Protein AF-0000000079817229 (afdb_homodimer)

Nearest PDB structures (foldseek):
  8wlx-assembly1_B  TM=9.224E-01  e=2.136E-19  Mycolicibacterium smegmatis MC2 155
  5xkr-assembly1_A  TM=9.128E-01  e=6.861E-19  Mycolicibacterium smegmatis MC2 155
  8wlw-assembly2_D  TM=9.293E-01  e=1.525E-18  Mycolicibacterium smegmatis MC2 155
  8wlv-assembly2_D  TM=9.208E-01  e=1.193E-18  Mycolicibacterium smegmatis MC2 155
  5xko-assembly1_A  TM=9.147E-01  e=1.525E-18  Mycolicibacterium smegmatis MC2 155

Structure (mmCIF, N/CA/C/O backbone):
data_AF-0000000079817229-model_v1
#
loop_
_entity.id
_entity.type
_entity.pdbx_description
1 polymer 'tRNA(adenine(34)) deaminase'
#
loop_
_atom_site.group_PDB
_atom_site.id
_atom_site.type_symbol
_atom_site.label_atom_id
_atom_site.label_alt_id
_atom_site.label_comp_id
_atom_site.label_asym_id
_atom_site.label_entity_id
_atom_site.label_seq_id
_atom_site.pdbx_PDB_ins_code
_atom_site.Cartn_x
_atom_site.Cartn_y
_atom_site.Cartn_z
_atom_site.occupancy
_atom_site.B_iso_or_equiv
_atom_site.auth_seq_id
_atom_site.auth_comp_id
_atom_site.auth_asym_id
_atom_site.auth_atom_id
_atom_site.pdbx_PDB_model_num
ATOM 1 N N . MET A 1 1 ? 6.539 19.625 17.625 1 92.94 1 MET A N 1
ATOM 2 C CA . MET A 1 1 ? 6.023 20.25 16.406 1 92.94 1 MET A CA 1
ATOM 3 C C . MET A 1 1 ? 6.121 21.766 16.5 1 92.94 1 MET A C 1
ATOM 5 O O . MET A 1 1 ? 5.84 22.359 17.547 1 92.94 1 MET A O 1
ATOM 9 N N . ASN A 1 2 ? 6.73 22.312 15.484 1 95.75 2 ASN A N 1
ATOM 10 C CA . ASN A 1 2 ? 6.863 23.766 15.461 1 95.75 2 ASN A CA 1
ATOM 11 C C . ASN A 1 2 ? 5.742 24.422 14.648 1 95.75 2 ASN A C 1
ATOM 13 O O . ASN A 1 2 ? 4.828 23.734 14.188 1 95.75 2 ASN A O 1
ATOM 17 N N . GLU A 1 3 ? 5.773 25.688 14.508 1 96.88 3 GLU A N 1
ATOM 18 C CA . GLU A 1 3 ? 4.699 26.422 13.859 1 96.88 3 GLU A CA 1
ATOM 19 C C . GLU A 1 3 ? 4.566 26.031 12.391 1 96.88 3 GLU A C 1
ATOM 21 O O . GLU A 1 3 ? 3.461 25.984 11.852 1 96.88 3 GLU A O 1
ATOM 26 N N . THR A 1 4 ? 5.672 25.812 11.781 1 97.81 4 THR A N 1
ATOM 27 C CA . THR A 1 4 ? 5.664 25.375 10.391 1 97.81 4 THR A CA 1
ATOM 28 C C . THR A 1 4 ? 4.957 24.031 10.258 1 97.81 4 THR A C 1
ATOM 30 O O . THR A 1 4 ? 4.16 23.828 9.336 1 97.81 4 THR A O 1
ATOM 33 N N . ASP A 1 5 ? 5.27 23.062 11.203 1 98.5 5 ASP A N 1
ATOM 34 C CA . ASP A 1 5 ? 4.57 21.781 11.219 1 98.5 5 ASP A CA 1
ATOM 35 C C . ASP A 1 5 ? 3.059 21.984 11.32 1 98.5 5 ASP A C 1
ATOM 37 O O . ASP A 1 5 ? 2.295 21.375 10.562 1 98.5 5 ASP A O 1
ATOM 41 N N . LEU A 1 6 ? 2.678 22.906 12.203 1 98.69 6 LEU A N 1
ATOM 42 C CA . LEU A 1 6 ? 1.257 23.141 12.438 1 98.69 6 LEU A CA 1
ATOM 43 C C . LEU A 1 6 ? 0.579 23.688 11.188 1 98.69 6 LEU A C 1
ATOM 45 O O . LEU A 1 6 ? -0.566 23.344 10.891 1 98.69 6 LEU A O 1
ATOM 49 N N . THR A 1 7 ? 1.234 24.547 10.477 1 98.75 7 THR A N 1
ATOM 50 C CA . THR A 1 7 ? 0.693 25.125 9.25 1 98.75 7 THR A CA 1
ATOM 51 C C . THR A 1 7 ? 0.425 24.031 8.219 1 98.75 7 THR A C 1
ATOM 53 O O . THR A 1 7 ? -0.649 23.984 7.617 1 98.75 7 THR A O 1
ATOM 56 N N . HIS A 1 8 ? 1.412 23.109 8.039 1 98.88 8 HIS A N 1
ATOM 57 C CA . HIS A 1 8 ? 1.244 22.031 7.07 1 98.88 8 HIS A CA 1
ATOM 58 C C . HIS A 1 8 ? 0.163 21.047 7.52 1 98.88 8 HIS A C 1
ATOM 60 O O . HIS A 1 8 ? -0.602 20.547 6.695 1 98.88 8 HIS A O 1
ATOM 66 N N . LEU A 1 9 ? 0.082 20.781 8.836 1 98.94 9 LEU A N 1
ATOM 67 C CA . LEU A 1 9 ? -0.948 19.875 9.352 1 98.94 9 LEU A CA 1
ATOM 68 C C . LEU A 1 9 ? -2.336 20.484 9.148 1 98.94 9 LEU A C 1
ATOM 70 O O . LEU A 1 9 ? -3.285 19.766 8.828 1 98.94 9 LEU A O 1
ATOM 74 N N . ARG A 1 10 ? -2.49 21.797 9.281 1 98.88 10 ARG A N 1
ATOM 75 C CA . ARG A 1 10 ? -3.773 22.438 9.016 1 98.88 10 ARG A CA 1
ATOM 76 C C . ARG A 1 10 ? -4.164 22.297 7.547 1 98.88 10 ARG A C 1
ATOM 78 O O . ARG A 1 10 ? -5.336 22.078 7.23 1 98.88 10 ARG A O 1
ATOM 85 N N . ARG A 1 11 ? -3.182 22.453 6.691 1 98.88 11 ARG A N 1
ATOM 86 C CA . ARG A 1 11 ? -3.443 22.234 5.273 1 98.88 11 ARG A CA 1
ATOM 87 C C . ARG A 1 11 ? -3.951 20.812 5.031 1 98.88 11 ARG A C 1
ATOM 89 O O . ARG A 1 11 ? -4.863 20.609 4.227 1 98.88 11 ARG A O 1
ATOM 96 N N . CYS A 1 12 ? -3.4 19.812 5.742 1 98.94 12 CYS A N 1
ATOM 97 C CA . CYS A 1 12 ? -3.875 18.438 5.633 1 98.94 12 CYS A CA 1
ATOM 98 C C . CYS A 1 12 ? -5.336 18.328 6.051 1 98.94 12 CYS A C 1
ATOM 100 O O . CYS A 1 12 ? -6.117 17.609 5.41 1 98.94 12 CYS A O 1
ATOM 102 N N . ILE A 1 13 ? -5.688 19.016 7.082 1 98.88 13 ILE A N 1
ATOM 103 C CA . ILE A 1 13 ? -7.059 19 7.586 1 98.88 13 ILE A CA 1
ATOM 104 C C . ILE A 1 13 ? -7.996 19.625 6.551 1 98.88 13 ILE A C 1
ATOM 106 O O . ILE A 1 13 ? -9.094 19.109 6.316 1 98.88 13 ILE A O 1
ATOM 110 N N . GLU A 1 14 ? -7.574 20.719 5.914 1 98.88 14 GLU A N 1
ATOM 111 C CA . GLU A 1 14 ? -8.352 21.328 4.84 1 98.88 14 GLU A CA 1
ATOM 112 C C . GLU A 1 14 ? -8.57 20.344 3.689 1 98.88 14 GLU A C 1
ATOM 114 O O . GLU A 1 14 ? -9.664 20.266 3.129 1 98.88 14 GLU A O 1
ATOM 119 N N . LEU A 1 15 ? -7.535 19.625 3.314 1 98.94 15 LEU A N 1
ATOM 120 C CA . LEU A 1 15 ? -7.633 18.625 2.262 1 98.94 15 LEU A CA 1
ATOM 121 C C . LEU A 1 15 ? -8.586 17.5 2.67 1 98.94 15 LEU A C 1
ATOM 123 O O . LEU A 1 15 ? -9.344 17 1.843 1 98.94 15 LEU A O 1
ATOM 127 N N . ALA A 1 16 ? -8.492 17.109 3.918 1 98.75 16 ALA A N 1
ATOM 128 C CA . ALA A 1 16 ? -9.414 16.109 4.441 1 98.75 16 ALA A CA 1
ATOM 129 C C . ALA A 1 16 ? -10.867 16.562 4.312 1 98.75 16 ALA A C 1
ATOM 131 O O . ALA A 1 16 ? -11.734 15.789 3.902 1 98.75 16 ALA A O 1
ATOM 132 N N . ALA A 1 17 ? -11.094 17.812 4.656 1 98.69 17 ALA A N 1
ATOM 133 C CA . ALA A 1 17 ? -12.438 18.375 4.523 1 98.69 17 ALA A CA 1
ATOM 134 C C . ALA A 1 17 ? -12.891 18.375 3.066 1 98.69 17 ALA A C 1
ATOM 136 O O . ALA A 1 17 ? -14.047 18.062 2.775 1 98.69 17 ALA A O 1
ATOM 137 N N . ALA A 1 18 ? -12.016 18.75 2.166 1 98.75 18 ALA A N 1
ATOM 138 C CA . ALA A 1 18 ? -12.328 18.719 0.74 1 98.75 18 ALA A CA 1
ATOM 139 C C . ALA A 1 18 ? -12.68 17.297 0.289 1 98.75 18 ALA A C 1
ATOM 141 O O . ALA A 1 18 ? -13.539 17.125 -0.583 1 98.75 18 ALA A O 1
ATOM 142 N N . ALA A 1 19 ? -11.961 16.281 0.83 1 98.69 19 ALA A N 1
ATOM 143 C CA . ALA A 1 19 ? -12.297 14.883 0.535 1 98.69 19 ALA A CA 1
ATOM 144 C C . ALA A 1 19 ? -13.734 14.57 0.942 1 98.69 19 ALA A C 1
ATOM 146 O O . ALA A 1 19 ? -14.492 13.977 0.167 1 98.69 19 ALA A O 1
ATOM 147 N N . VAL A 1 20 ? -14.109 14.992 2.119 1 98 20 VAL A N 1
ATOM 148 C CA . VAL A 1 20 ? -15.461 14.766 2.627 1 98 20 VAL A CA 1
ATOM 149 C C . VAL A 1 20 ? -16.484 15.445 1.714 1 98 20 VAL A C 1
ATOM 151 O O . VAL A 1 20 ? -17.484 14.844 1.342 1 98 20 VAL A O 1
ATOM 154 N N . ASP A 1 21 ? -16.172 16.641 1.338 1 98 21 ASP A N 1
ATOM 155 C CA . ASP A 1 21 ? -17.062 17.391 0.451 1 98 21 ASP A CA 1
ATOM 156 C C . ASP A 1 21 ? -17.281 16.641 -0.865 1 98 21 ASP A C 1
ATOM 158 O O . ASP A 1 21 ? -18.359 16.719 -1.461 1 98 21 ASP A O 1
ATOM 162 N N . ALA A 1 22 ? -16.312 15.938 -1.303 1 97.94 22 ALA A N 1
ATOM 163 C CA . ALA A 1 22 ? -16.375 15.211 -2.57 1 97.94 22 ALA A CA 1
ATOM 164 C C . ALA A 1 22 ? -17.062 13.859 -2.395 1 97.94 22 ALA A C 1
ATOM 166 O O . ALA A 1 22 ? -17.375 13.18 -3.377 1 97.94 22 ALA A O 1
ATOM 167 N N . GLY A 1 23 ? -17.234 13.414 -1.099 1 97.44 23 GLY A N 1
ATOM 168 C CA . GLY A 1 23 ? -17.891 12.141 -0.839 1 97.44 23 GLY A CA 1
ATOM 169 C C . GLY A 1 23 ? -16.938 11.078 -0.338 1 97.44 23 GLY A C 1
ATOM 170 O O . GLY A 1 23 ? -17.281 9.898 -0.273 1 97.44 23 GLY A O 1
ATOM 171 N N . ASP A 1 24 ? -15.719 11.477 0.036 1 97.31 24 ASP A N 1
ATOM 172 C CA . ASP A 1 24 ? -14.711 10.539 0.528 1 97.31 24 ASP A CA 1
ATOM 173 C C . ASP A 1 24 ? -14.539 10.664 2.041 1 97.31 24 ASP A C 1
ATOM 175 O O . ASP A 1 24 ? -15.141 11.539 2.67 1 97.31 24 ASP A O 1
ATOM 179 N N . GLN A 1 25 ? -13.844 9.742 2.629 1 96.38 25 GLN A N 1
ATOM 180 C CA . GLN A 1 25 ? -13.484 9.82 4.039 1 96.38 25 GLN A CA 1
ATOM 181 C C . GLN A 1 25 ? -12.484 10.945 4.289 1 96.38 25 GLN A C 1
ATOM 183 O O . GLN A 1 25 ? -11.773 11.359 3.371 1 96.38 25 GLN A O 1
ATOM 188 N N . PRO A 1 26 ? -12.328 11.398 5.457 1 97.62 26 PRO A N 1
ATOM 189 C CA . PRO A 1 26 ? -11.625 12.641 5.781 1 97.62 26 PRO A CA 1
ATOM 190 C C . PRO A 1 26 ? -10.117 12.445 5.945 1 97.62 26 PRO A C 1
ATOM 192 O O . PRO A 1 26 ? -9.609 12.508 7.066 1 97.62 26 PRO A O 1
ATOM 195 N N . TYR A 1 27 ? -9.398 12.352 4.895 1 98.62 27 TYR A N 1
ATOM 196 C CA . TYR A 1 27 ? -7.949 12.234 4.957 1 98.62 27 TYR A CA 1
ATOM 197 C C . TYR A 1 27 ? -7.281 13.102 3.902 1 98.62 27 TYR A C 1
ATOM 199 O O . TYR A 1 27 ? -7.754 13.18 2.764 1 98.62 27 TYR A O 1
ATOM 207 N N . GLY A 1 28 ? -6.297 13.766 4.27 1 98.94 28 GLY A N 1
ATOM 208 C CA . GLY A 1 28 ? -5.465 14.602 3.416 1 98.94 28 GLY A CA 1
ATOM 209 C C . GLY A 1 28 ? -4.004 14.609 3.826 1 98.94 28 GLY A C 1
ATOM 210 O O . GLY A 1 28 ? -3.686 14.445 5.008 1 98.94 28 GLY A O 1
ATOM 211 N N . SER A 1 29 ? -3.119 14.797 2.838 1 98.94 29 SER A N 1
ATOM 212 C CA . SER A 1 29 ? -1.683 14.758 3.09 1 98.94 29 SER A CA 1
ATOM 213 C C . SER A 1 29 ? -0.94 15.773 2.229 1 98.94 29 SER A C 1
ATOM 215 O O . SER A 1 29 ? -1.406 16.141 1.146 1 98.94 29 SER A O 1
ATOM 217 N N . VAL A 1 30 ? 0.196 16.203 2.727 1 99 30 VAL A N 1
ATOM 218 C CA . VAL A 1 30 ? 1.087 17.141 2.061 1 99 30 VAL A CA 1
ATOM 219 C C . VAL A 1 30 ? 2.525 16.641 2.133 1 99 30 VAL A C 1
ATOM 221 O O . VAL A 1 30 ? 2.963 16.141 3.174 1 99 30 VAL A O 1
ATOM 224 N N . LEU A 1 31 ? 3.217 16.672 1.058 1 99 31 LEU A N 1
ATOM 225 C CA . LEU A 1 31 ? 4.641 16.359 0.994 1 99 31 LEU A CA 1
ATOM 226 C C . LEU A 1 31 ? 5.469 17.641 0.876 1 99 31 LEU A C 1
ATOM 228 O O . LEU A 1 31 ? 5.227 18.469 -0.011 1 99 31 LEU A O 1
ATOM 232 N N . VAL A 1 32 ? 6.414 17.797 1.743 1 98.94 32 VAL A N 1
ATOM 233 C CA . VAL A 1 32 ? 7.195 19.031 1.834 1 98.94 32 VAL A CA 1
ATOM 234 C C . VAL A 1 32 ? 8.68 18.703 1.729 1 98.94 32 VAL A C 1
ATOM 236 O O . VAL A 1 32 ? 9.156 17.734 2.33 1 98.94 32 VAL A O 1
ATOM 239 N N . SER A 1 33 ? 9.438 19.547 1.062 1 98.81 33 SER A N 1
ATOM 240 C CA . SER A 1 33 ? 10.875 19.344 0.889 1 98.81 33 SER A CA 1
ATOM 241 C C . SER A 1 33 ? 11.648 19.75 2.141 1 98.81 33 SER A C 1
ATOM 243 O O . SER A 1 33 ? 11.086 20.359 3.049 1 98.81 33 SER A O 1
ATOM 245 N N . ALA A 1 34 ? 12.906 19.438 2.082 1 98.12 34 ALA A N 1
ATOM 246 C CA . ALA A 1 34 ? 13.797 19.766 3.193 1 98.12 34 ALA A CA 1
ATOM 247 C C . ALA A 1 34 ? 13.867 21.281 3.408 1 98.12 34 ALA A C 1
ATOM 249 O O . ALA A 1 34 ? 14 21.75 4.543 1 98.12 34 ALA A O 1
ATOM 250 N N . ASP A 1 35 ? 13.68 21.984 2.293 1 97.25 35 ASP A N 1
ATOM 251 C CA . ASP A 1 35 ? 13.805 23.438 2.385 1 97.25 35 ASP A CA 1
ATOM 252 C C . ASP A 1 35 ? 12.445 24.094 2.645 1 97.25 35 ASP A C 1
ATOM 254 O O . ASP A 1 35 ? 12.336 25.312 2.666 1 97.25 35 ASP A O 1
ATOM 258 N N . GLY A 1 36 ? 11.453 23.281 2.73 1 97.62 36 GLY A N 1
ATOM 259 C CA . GLY A 1 36 ? 10.18 23.797 3.197 1 97.62 36 GLY A CA 1
ATOM 260 C C . GLY A 1 36 ? 9.18 24.031 2.076 1 97.62 36 GLY A C 1
ATOM 261 O O . GLY A 1 36 ? 8.07 24.5 2.314 1 97.62 36 GLY A O 1
ATOM 262 N N . ALA A 1 37 ? 9.516 23.672 0.897 1 98.25 37 ALA A N 1
ATOM 263 C CA . ALA A 1 37 ? 8.594 23.844 -0.226 1 98.25 37 ALA A CA 1
ATOM 264 C C . ALA A 1 37 ? 7.57 22.719 -0.275 1 98.25 37 ALA A C 1
ATOM 266 O O . ALA A 1 37 ? 7.918 21.547 -0.088 1 98.25 37 ALA A O 1
ATOM 267 N N . VAL A 1 38 ? 6.332 23.094 -0.494 1 98.88 38 VAL A N 1
ATOM 268 C CA . VAL A 1 38 ? 5.309 22.078 -0.745 1 98.88 38 VAL A CA 1
ATOM 269 C C . VAL A 1 38 ? 5.535 21.438 -2.113 1 98.88 38 VAL A C 1
ATOM 271 O O . VAL A 1 38 ? 5.555 22.141 -3.133 1 98.88 38 VAL A O 1
ATOM 274 N N . LEU A 1 39 ? 5.664 20.156 -2.123 1 98.94 39 LEU A N 1
ATOM 275 C CA . LEU A 1 39 ? 5.984 19.453 -3.354 1 98.94 39 LEU A CA 1
ATOM 276 C C . LEU A 1 39 ? 4.723 18.891 -4 1 98.94 39 LEU A C 1
ATOM 278 O O . LEU A 1 39 ? 4.578 18.922 -5.223 1 98.94 39 LEU A O 1
ATOM 282 N N . ALA A 1 40 ? 3.803 18.359 -3.244 1 98.88 40 ALA A N 1
ATOM 283 C CA . ALA A 1 40 ? 2.57 17.734 -3.715 1 98.88 40 ALA A CA 1
ATOM 284 C C . ALA A 1 40 ? 1.555 17.609 -2.584 1 98.88 40 ALA A C 1
ATOM 286 O O . ALA A 1 40 ? 1.927 17.547 -1.41 1 98.88 40 ALA A O 1
ATOM 287 N N . GLU A 1 41 ? 0.377 17.641 -2.914 1 98.94 41 GLU A N 1
ATOM 288 C CA . GLU A 1 41 ? -0.751 17.438 -2.012 1 98.94 41 GLU A CA 1
ATOM 289 C C . GLU A 1 41 ? -1.748 16.438 -2.594 1 98.94 41 GLU A C 1
ATOM 291 O O . GLU A 1 41 ? -1.928 16.359 -3.811 1 98.94 41 GLU A O 1
ATOM 296 N N . ARG A 1 42 ? -2.35 15.664 -1.694 1 98.94 42 ARG A N 1
ATOM 297 C CA . ARG A 1 42 ? -3.387 14.727 -2.111 1 98.94 42 ARG A CA 1
ATOM 298 C C . ARG A 1 42 ? -4.469 14.594 -1.044 1 98.94 42 ARG A C 1
ATOM 300 O O . ARG A 1 42 ? -4.215 14.836 0.137 1 98.94 42 ARG A O 1
ATOM 307 N N . ARG A 1 43 ? -5.625 14.281 -1.45 1 98.88 43 ARG A N 1
ATOM 308 C CA . ARG A 1 43 ? -6.711 13.906 -0.552 1 98.88 43 ARG A CA 1
ATOM 309 C C . ARG A 1 43 ? -7.211 12.492 -0.853 1 98.88 43 ARG A C 1
ATOM 311 O O . ARG A 1 43 ? -6.902 11.93 -1.906 1 98.88 43 ARG A O 1
ATOM 318 N N . ASN A 1 44 ? -7.93 12 0.113 1 98.69 44 ASN A N 1
ATOM 319 C CA . ASN A 1 44 ? -8.5 10.664 -0.036 1 98.69 44 ASN A CA 1
ATOM 320 C C . ASN A 1 44 ? -9.484 10.602 -1.198 1 98.69 44 ASN A C 1
ATOM 322 O O . ASN A 1 44 ? -10.273 11.523 -1.398 1 98.69 44 ASN A O 1
ATOM 326 N N . GLU A 1 45 ? -9.43 9.508 -1.96 1 98.81 45 GLU A N 1
ATOM 327 C CA . GLU A 1 45 ? -10.336 9.336 -3.09 1 98.81 45 GLU A CA 1
ATOM 328 C C . GLU A 1 45 ? -10.891 7.918 -3.148 1 98.81 45 GLU A C 1
ATOM 330 O O . GLU A 1 45 ? -11.32 7.453 -4.207 1 98.81 45 GLU A O 1
ATOM 335 N N . VAL A 1 46 ? -10.867 7.184 -2.068 1 98.31 46 VAL A N 1
ATOM 336 C CA . VAL A 1 46 ? -11.211 5.766 -2.018 1 98.31 46 VAL A CA 1
ATOM 337 C C . VAL A 1 46 ? -12.656 5.566 -2.457 1 98.31 46 VAL A C 1
ATOM 339 O O . VAL A 1 46 ? -12.93 4.777 -3.363 1 98.31 46 VAL A O 1
ATOM 342 N N . VAL A 1 47 ? -13.562 6.297 -1.875 1 97.38 47 VAL A N 1
ATOM 343 C CA . VAL A 1 47 ? -14.984 6.086 -2.129 1 97.38 47 VAL A CA 1
ATOM 344 C C . VAL A 1 47 ? -15.328 6.539 -3.545 1 97.38 47 VAL A C 1
ATOM 346 O O . VAL A 1 47 ? -15.953 5.797 -4.305 1 97.38 47 VAL A O 1
ATOM 349 N N . THR A 1 48 ? -14.875 7.684 -3.93 1 98.31 48 THR A N 1
ATOM 350 C CA . THR A 1 48 ? -15.281 8.281 -5.199 1 98.31 48 THR A CA 1
ATOM 351 C C . THR A 1 48 ? -14.688 7.504 -6.371 1 98.31 48 THR A C 1
ATOM 353 O O . THR A 1 48 ? -15.258 7.492 -7.465 1 98.31 48 THR A O 1
ATOM 356 N N . THR A 1 49 ? -13.539 6.777 -6.184 1 98.56 49 THR A N 1
ATOM 357 C CA . THR A 1 49 ? -12.914 6.035 -7.273 1 98.56 49 THR A CA 1
ATOM 358 C C . THR A 1 49 ? -13.234 4.547 -7.164 1 98.56 49 THR A C 1
ATOM 360 O O . THR A 1 49 ? -13.016 3.791 -8.117 1 98.56 49 THR A O 1
ATOM 363 N N . GLY A 1 50 ? -13.719 4.109 -5.977 1 98.31 50 GLY A N 1
ATOM 364 C CA . GLY A 1 50 ? -13.898 2.691 -5.715 1 98.31 50 GLY A CA 1
ATOM 365 C C . GLY A 1 50 ? -12.594 1.945 -5.535 1 98.31 50 GLY A C 1
ATOM 366 O O . GLY A 1 50 ? -12.555 0.716 -5.625 1 98.31 50 GLY A O 1
ATOM 367 N N . ASP A 1 51 ? -11.516 2.65 -5.355 1 98.75 51 ASP A N 1
ATOM 368 C CA . ASP A 1 51 ? -10.172 2.088 -5.262 1 98.75 51 ASP A CA 1
ATOM 369 C C . ASP A 1 51 ? -9.672 2.105 -3.82 1 98.75 51 ASP A C 1
ATOM 371 O O . ASP A 1 51 ? -9.305 3.16 -3.295 1 98.75 51 ASP A O 1
ATOM 375 N N . VAL A 1 52 ? -9.508 0.978 -3.209 1 98.31 52 VAL A N 1
ATOM 376 C CA . VAL A 1 52 ? -9.156 0.86 -1.798 1 98.31 52 VAL A CA 1
ATOM 377 C C . VAL A 1 52 ? -7.734 1.374 -1.576 1 98.31 52 VAL A C 1
ATOM 379 O O . VAL A 1 52 ? -7.332 1.641 -0.441 1 98.31 52 VAL A O 1
ATOM 382 N N . THR A 1 53 ? -6.969 1.568 -2.699 1 98.75 53 THR A N 1
ATOM 383 C CA . THR A 1 53 ? -5.59 2.012 -2.555 1 98.75 53 THR A CA 1
ATOM 384 C C . THR A 1 53 ? -5.484 3.523 -2.732 1 98.75 53 THR A C 1
ATOM 386 O O . THR A 1 53 ? -4.406 4.098 -2.57 1 98.75 53 THR A O 1
ATOM 389 N N . ALA A 1 54 ? -6.566 4.199 -2.979 1 98.81 54 ALA A N 1
ATOM 390 C CA . ALA A 1 54 ? -6.516 5.621 -3.311 1 98.81 54 ALA A CA 1
ATOM 391 C C . ALA A 1 54 ? -6.391 6.473 -2.051 1 98.81 54 ALA A C 1
ATOM 393 O O . ALA A 1 54 ? -7.152 7.426 -1.86 1 98.81 54 ALA A O 1
ATOM 394 N N . HIS A 1 55 ? -5.473 6.113 -1.227 1 98.94 55 HIS A N 1
ATOM 395 C CA . HIS A 1 55 ? -5.09 6.918 -0.071 1 98.94 55 HIS A CA 1
ATOM 396 C C . HIS A 1 55 ? -4.148 8.047 -0.472 1 98.94 55 HIS A C 1
ATOM 398 O O . HIS A 1 55 ? -3.266 7.855 -1.311 1 98.94 55 HIS A O 1
ATOM 404 N N . PRO A 1 56 ? -4.305 9.172 0.166 1 98.88 56 PRO A N 1
ATOM 405 C CA . PRO A 1 56 ? -3.42 10.281 -0.198 1 98.88 56 PRO A CA 1
ATOM 406 C C . PRO A 1 56 ? -1.953 9.992 0.113 1 98.88 56 PRO A C 1
ATOM 408 O O . PRO A 1 56 ? -1.066 10.406 -0.639 1 98.88 56 PRO A O 1
ATOM 411 N N . GLU A 1 57 ? -1.657 9.281 1.213 1 98.88 57 GLU A N 1
ATOM 412 C CA . GLU A 1 57 ? -0.292 8.969 1.625 1 98.88 57 GLU A CA 1
ATOM 413 C C . GLU A 1 57 ? 0.389 8.047 0.621 1 98.88 57 GLU A C 1
ATOM 415 O O . GLU A 1 57 ? 1.567 8.227 0.306 1 98.88 57 GLU A O 1
ATOM 420 N N . LEU A 1 58 ? -0.367 7.051 0.161 1 98.94 58 LEU A N 1
ATOM 421 C CA . LEU A 1 58 ? 0.171 6.148 -0.853 1 98.94 58 LEU A CA 1
ATOM 422 C C . LEU A 1 58 ? 0.466 6.902 -2.146 1 98.94 58 LEU A C 1
ATOM 424 O O . LEU A 1 58 ? 1.509 6.688 -2.77 1 98.94 58 LEU A O 1
ATOM 428 N N . ALA A 1 59 ? -0.448 7.754 -2.516 1 98.88 59 ALA A N 1
ATOM 429 C CA . ALA A 1 59 ? -0.262 8.562 -3.719 1 98.88 59 ALA A CA 1
ATOM 430 C C . ALA A 1 59 ? 0.987 9.43 -3.609 1 98.88 59 ALA A C 1
ATOM 432 O O . ALA A 1 59 ? 1.728 9.586 -4.582 1 98.88 59 ALA A O 1
ATOM 433 N N . LEU A 1 60 ? 1.208 9.984 -2.496 1 98.94 60 LEU A N 1
ATOM 434 C CA . LEU A 1 60 ? 2.354 10.867 -2.322 1 98.94 60 LEU A CA 1
ATOM 435 C C . LEU A 1 60 ? 3.654 10.07 -2.275 1 98.94 60 LEU A C 1
ATOM 437 O O . LEU A 1 60 ? 4.691 10.547 -2.744 1 98.94 60 LEU A O 1
ATOM 441 N N . ALA A 1 61 ? 3.654 8.875 -1.651 1 98.94 61 ALA A N 1
ATOM 442 C CA . ALA A 1 61 ? 4.836 8.016 -1.704 1 98.94 61 ALA A CA 1
ATOM 443 C C . ALA A 1 61 ? 5.188 7.66 -3.145 1 98.94 61 ALA A C 1
ATOM 445 O O . ALA A 1 61 ? 6.359 7.703 -3.535 1 98.94 61 ALA A O 1
ATOM 446 N N . SER A 1 62 ? 4.156 7.285 -3.916 1 98.88 62 SER A N 1
ATOM 447 C CA . SER A 1 62 ? 4.332 7.039 -5.344 1 98.88 62 SER A CA 1
ATOM 448 C C . SER A 1 62 ? 4.938 8.25 -6.043 1 98.88 62 SER A C 1
ATOM 450 O O . SER A 1 62 ? 5.93 8.133 -6.762 1 98.88 62 SER A O 1
ATOM 452 N N . TRP A 1 63 ? 4.355 9.398 -5.832 1 98.94 63 TRP A N 1
ATOM 453 C CA . TRP A 1 63 ? 4.832 10.641 -6.434 1 98.94 63 TRP A CA 1
ATOM 454 C C . TRP A 1 63 ? 6.293 10.891 -6.074 1 98.94 63 TRP A C 1
ATOM 456 O O . TRP A 1 63 ? 7.109 11.188 -6.949 1 98.94 63 TRP A O 1
ATOM 466 N N . ALA A 1 64 ? 6.652 10.766 -4.832 1 98.88 64 ALA A N 1
ATOM 467 C CA . ALA A 1 64 ? 8 11.039 -4.34 1 98.88 64 ALA A CA 1
ATOM 468 C C . ALA A 1 64 ? 9.031 10.148 -5.027 1 98.88 64 ALA A C 1
ATOM 470 O O . ALA A 1 64 ? 10.094 10.617 -5.43 1 98.88 64 ALA A O 1
ATOM 471 N N . SER A 1 65 ? 8.688 8.867 -5.145 1 98.56 65 SER A N 1
ATOM 472 C CA . SER A 1 65 ? 9.648 7.926 -5.711 1 98.56 65 SER A CA 1
ATOM 473 C C . SER A 1 65 ? 9.891 8.203 -7.191 1 98.56 65 SER A C 1
ATOM 475 O O . SER A 1 65 ? 10.969 7.926 -7.711 1 98.56 65 SER A O 1
ATOM 477 N N . ARG A 1 66 ? 8.922 8.859 -7.844 1 98.69 66 ARG A N 1
ATOM 478 C CA . ARG A 1 66 ? 9.016 9.102 -9.281 1 98.69 66 ARG A CA 1
ATOM 479 C C . ARG A 1 66 ? 9.672 10.445 -9.562 1 98.69 66 ARG A C 1
ATOM 481 O O . ARG A 1 66 ? 10.18 10.68 -10.664 1 98.69 66 ARG A O 1
ATOM 488 N N . HIS A 1 67 ? 9.672 11.352 -8.578 1 98.75 67 HIS A N 1
ATOM 489 C CA . HIS A 1 67 ? 10 12.734 -8.922 1 98.75 67 HIS A CA 1
ATOM 490 C C . HIS A 1 67 ? 11.203 13.227 -8.125 1 98.75 67 HIS A C 1
ATOM 492 O O . HIS A 1 67 ? 11.797 14.258 -8.453 1 98.75 67 HIS A O 1
ATOM 498 N N . LEU A 1 68 ? 11.562 12.5 -7.062 1 98.69 68 LEU A N 1
ATOM 499 C CA . LEU A 1 68 ? 12.648 12.938 -6.195 1 98.69 68 LEU A CA 1
ATOM 500 C C . LEU A 1 68 ? 13.789 11.914 -6.195 1 98.69 68 LEU A C 1
ATOM 502 O O . LEU A 1 68 ? 13.547 10.711 -6.289 1 98.69 68 LEU A O 1
ATOM 506 N N . ASP A 1 69 ? 14.977 12.367 -6.066 1 98.12 69 ASP A N 1
ATOM 507 C CA . ASP A 1 69 ? 16.094 11.445 -5.859 1 98.12 69 ASP A CA 1
ATOM 508 C C . ASP A 1 69 ? 16.156 10.984 -4.406 1 98.12 69 ASP A C 1
ATOM 510 O O . ASP A 1 69 ? 15.422 11.492 -3.553 1 98.12 69 ASP A O 1
ATOM 514 N N . PRO A 1 70 ? 16.953 9.969 -4.121 1 97.25 70 PRO A N 1
ATOM 515 C CA . PRO A 1 70 ? 16.969 9.375 -2.783 1 97.25 70 PRO A CA 1
ATOM 516 C C . PRO A 1 70 ? 17.297 10.391 -1.691 1 97.25 70 PRO A C 1
ATOM 518 O O . PRO A 1 70 ? 16.703 10.359 -0.614 1 97.25 70 PRO A O 1
ATOM 521 N N . ASP A 1 71 ? 18.188 11.336 -1.962 1 98.19 71 ASP A N 1
ATOM 522 C CA . ASP A 1 71 ? 18.547 12.344 -0.969 1 98.19 71 ASP A CA 1
ATOM 523 C C . ASP A 1 71 ? 17.406 13.305 -0.71 1 98.19 71 ASP A C 1
ATOM 525 O O . ASP A 1 71 ? 17.156 13.711 0.431 1 98.19 71 ASP A O 1
ATOM 529 N N . GLU A 1 72 ? 16.781 13.656 -1.765 1 98.69 72 GLU A N 1
ATOM 530 C CA . GLU A 1 72 ? 15.617 14.531 -1.633 1 98.69 72 GLU A CA 1
ATOM 531 C C . GLU A 1 72 ? 14.508 13.867 -0.824 1 98.69 72 GLU A C 1
ATOM 533 O O . GLU A 1 72 ? 13.883 14.508 0.025 1 98.69 72 GLU A O 1
ATOM 538 N N . ARG A 1 73 ? 14.266 12.617 -1.09 1 98.69 73 ARG A N 1
ATOM 539 C CA . ARG A 1 73 ? 13.242 11.875 -0.356 1 98.69 73 ARG A CA 1
ATOM 540 C C . ARG A 1 73 ? 13.602 11.773 1.122 1 98.69 73 ARG A C 1
ATOM 542 O O . ARG A 1 73 ? 12.75 11.969 1.988 1 98.69 73 ARG A O 1
ATOM 549 N N . ALA A 1 74 ? 14.812 11.5 1.416 1 98.5 74 ALA A N 1
ATOM 550 C CA . ALA A 1 74 ? 15.273 11.352 2.793 1 98.5 74 ALA A CA 1
ATOM 551 C C . ALA A 1 74 ? 15.094 12.641 3.58 1 98.5 74 ALA A C 1
ATOM 553 O O . ALA A 1 74 ? 14.852 12.617 4.789 1 98.5 74 ALA A O 1
ATOM 554 N N . GLY A 1 75 ? 15.195 13.773 2.885 1 98.69 75 GLY A N 1
ATOM 555 C CA . GLY A 1 75 ? 15.062 15.07 3.533 1 98.69 75 GLY A CA 1
ATOM 556 C C . GLY A 1 75 ? 13.633 15.578 3.561 1 98.69 75 GLY A C 1
ATOM 557 O O . GLY A 1 75 ? 13.344 16.594 4.199 1 98.69 75 GLY A O 1
ATOM 558 N N . ALA A 1 76 ? 12.695 14.883 2.945 1 98.88 76 ALA A N 1
ATOM 559 C CA . ALA A 1 76 ? 11.312 15.336 2.828 1 98.88 76 ALA A CA 1
ATOM 560 C C . ALA A 1 76 ? 10.492 14.938 4.055 1 98.88 76 ALA A C 1
ATOM 562 O O . ALA A 1 76 ? 10.883 14.031 4.801 1 98.88 76 ALA A O 1
ATOM 563 N N . THR A 1 77 ? 9.406 15.641 4.305 1 98.94 77 THR A N 1
ATOM 564 C CA . THR A 1 77 ? 8.422 15.359 5.348 1 98.94 77 THR A CA 1
ATOM 565 C C . THR A 1 77 ? 7.035 15.164 4.746 1 98.94 77 THR A C 1
ATOM 567 O O . THR A 1 77 ? 6.59 15.969 3.928 1 98.94 77 THR A O 1
ATOM 570 N N . MET A 1 78 ? 6.395 14.117 5.102 1 98.94 78 MET A N 1
ATOM 571 C CA . MET A 1 78 ? 4.973 13.969 4.789 1 98.94 78 MET A CA 1
ATOM 572 C C . MET A 1 78 ? 4.113 14.32 5.996 1 98.94 78 MET A C 1
ATOM 574 O O . MET A 1 78 ? 4.305 13.781 7.086 1 98.94 78 MET A O 1
ATOM 578 N N . TYR A 1 79 ? 3.264 15.227 5.805 1 98.94 79 TYR A N 1
ATOM 579 C CA . TYR A 1 79 ? 2.24 15.578 6.785 1 98.94 79 TYR A CA 1
ATOM 580 C C . TYR A 1 79 ? 0.905 14.938 6.43 1 98.94 79 TYR A C 1
ATOM 582 O O . TYR A 1 79 ? 0.52 14.898 5.258 1 98.94 79 TYR A O 1
ATOM 590 N N . THR A 1 80 ? 0.22 14.414 7.426 1 98.94 80 THR A N 1
ATOM 591 C CA . THR A 1 80 ? -1.062 13.773 7.148 1 98.94 80 THR A CA 1
ATOM 592 C C . THR A 1 80 ? -2.064 14.07 8.266 1 98.94 80 THR A C 1
ATOM 594 O O . THR A 1 80 ? -1.679 14.25 9.422 1 98.94 80 THR A O 1
ATOM 597 N N . SER A 1 81 ? -3.33 14.125 7.902 1 98.88 81 SER A N 1
ATOM 598 C CA . SER A 1 81 ? -4.379 14.383 8.883 1 98.88 81 SER A CA 1
ATOM 599 C C . SER A 1 81 ? -4.562 13.188 9.82 1 98.88 81 SER A C 1
ATOM 601 O O . SER A 1 81 ? -4.953 13.359 10.977 1 98.88 81 SER A O 1
ATOM 603 N N . GLY A 1 82 ? -4.391 12.016 9.281 1 98.31 82 GLY A N 1
ATOM 604 C CA . GLY A 1 82 ? -4.477 10.805 10.07 1 98.31 82 GLY A CA 1
ATOM 605 C C . GLY A 1 82 ? -3.246 9.922 9.961 1 98.31 82 GLY A C 1
ATOM 606 O O . GLY A 1 82 ? -2.613 9.867 8.898 1 98.31 82 GLY A O 1
ATOM 607 N N . GLU A 1 83 ? -2.938 9.203 11.031 1 98.5 83 GLU A N 1
ATOM 608 C CA . GLU A 1 83 ? -1.838 8.242 11.055 1 98.5 83 GLU A CA 1
ATOM 609 C C . GLU A 1 83 ? -1.925 7.277 9.883 1 98.5 83 GLU A C 1
ATOM 611 O O . GLU A 1 83 ? -3.014 6.816 9.523 1 98.5 83 GLU A O 1
ATOM 616 N N . HIS A 1 84 ? -0.735 7 9.242 1 96.94 84 HIS A N 1
ATOM 617 C CA . HIS A 1 84 ? -0.662 6.031 8.148 1 96.94 84 HIS A CA 1
ATOM 618 C C . HIS A 1 84 ? -1.277 4.695 8.555 1 96.94 84 HIS A C 1
ATOM 620 O O . HIS A 1 84 ? -1.091 4.238 9.688 1 96.94 84 HIS A O 1
ATOM 626 N N . CYS A 1 85 ? -2.029 4.059 7.629 1 98.19 85 CYS A N 1
ATOM 627 C CA . CYS A 1 85 ? -2.258 2.627 7.777 1 98.19 85 CYS A CA 1
ATOM 628 C C . CYS A 1 85 ? -1 1.838 7.434 1 98.19 85 CYS A C 1
ATOM 630 O O . CYS A 1 85 ? -0.006 2.41 6.984 1 98.19 85 CYS A O 1
ATOM 632 N N . ALA A 1 86 ? -1.011 0.552 7.59 1 98.69 86 ALA A N 1
ATOM 633 C CA . ALA A 1 86 ? 0.159 -0.28 7.32 1 98.69 86 ALA A CA 1
ATOM 634 C C . ALA A 1 86 ? 0.548 -0.216 5.844 1 98.69 86 ALA A C 1
ATOM 636 O O . ALA A 1 86 ? 1.733 -0.261 5.508 1 98.69 86 ALA A O 1
ATOM 637 N N . MET A 1 87 ? -0.417 -0.144 4.941 1 98.88 87 MET A N 1
ATOM 638 C CA . MET A 1 87 ? -0.157 -0.022 3.51 1 98.88 87 MET A CA 1
ATOM 639 C C . MET A 1 87 ? 0.661 1.229 3.209 1 98.88 87 MET A C 1
ATOM 641 O O . MET A 1 87 ? 1.727 1.148 2.598 1 98.88 87 MET A O 1
ATOM 645 N N . CYS A 1 88 ? 0.232 2.318 3.68 1 98.94 88 CYS A N 1
ATOM 646 C CA . CYS A 1 88 ? 0.858 3.6 3.377 1 98.94 88 CYS A CA 1
ATOM 647 C C . CYS A 1 88 ? 2.168 3.762 4.141 1 98.94 88 CYS A C 1
ATOM 649 O O . CYS A 1 88 ? 3.107 4.383 3.643 1 98.94 88 CYS A O 1
ATOM 651 N N . ALA A 1 89 ? 2.172 3.258 5.363 1 98.94 89 ALA A N 1
ATOM 652 C CA . ALA A 1 89 ? 3.418 3.307 6.125 1 98.94 89 ALA A CA 1
ATOM 653 C C . ALA A 1 89 ? 4.527 2.539 5.41 1 98.94 89 ALA A C 1
ATOM 655 O O . ALA A 1 89 ? 5.672 2.998 5.352 1 98.94 89 ALA A O 1
ATOM 656 N N . THR A 1 90 ? 4.199 1.367 4.922 1 98.94 90 THR A N 1
ATOM 657 C CA . THR A 1 90 ? 5.18 0.569 4.195 1 98.94 90 THR A CA 1
ATOM 658 C C . THR A 1 90 ? 5.645 1.299 2.938 1 98.94 90 THR A C 1
ATOM 660 O O . THR A 1 90 ? 6.84 1.334 2.641 1 98.94 90 THR A O 1
ATOM 663 N N . ALA A 1 91 ? 4.695 1.925 2.209 1 98.94 91 ALA A N 1
ATOM 664 C CA . ALA A 1 91 ? 5.059 2.711 1.032 1 98.94 91 ALA A CA 1
ATOM 665 C C . ALA A 1 91 ? 5.984 3.863 1.406 1 98.94 91 ALA A C 1
ATOM 667 O O . ALA A 1 91 ? 6.938 4.164 0.681 1 98.94 91 ALA A O 1
ATOM 668 N N . HIS A 1 92 ? 5.695 4.539 2.52 1 98.94 92 HIS A N 1
ATOM 669 C CA . HIS A 1 92 ? 6.516 5.633 3.031 1 98.94 92 HIS A CA 1
ATOM 670 C C . HIS A 1 92 ? 7.957 5.18 3.25 1 98.94 92 HIS A C 1
ATOM 672 O O . HIS A 1 92 ? 8.898 5.848 2.803 1 98.94 92 HIS A O 1
ATOM 678 N N . VAL A 1 93 ? 8.117 4.023 3.881 1 98.88 93 VAL A N 1
ATOM 679 C CA . VAL A 1 93 ? 9.43 3.451 4.156 1 98.88 93 VAL A CA 1
ATOM 680 C C . VAL A 1 93 ? 10.125 3.107 2.842 1 98.88 93 VAL A C 1
ATOM 682 O O . VAL A 1 93 ? 11.281 3.488 2.627 1 98.88 93 VAL A O 1
ATOM 685 N N . LYS A 1 94 ? 9.438 2.455 1.95 1 98.44 94 LYS A N 1
ATOM 686 C CA . LYS A 1 94 ? 10.023 1.992 0.697 1 98.44 94 LYS A CA 1
ATOM 687 C C . LYS A 1 94 ? 10.438 3.168 -0.186 1 98.44 94 LYS A C 1
ATOM 689 O O . LYS A 1 94 ? 11.422 3.086 -0.921 1 98.44 94 LYS A O 1
ATOM 694 N N . ALA A 1 95 ? 9.68 4.262 -0.104 1 98.62 95 ALA A N 1
ATOM 695 C CA . ALA A 1 95 ? 9.992 5.457 -0.879 1 98.62 95 ALA A CA 1
ATOM 696 C C . ALA A 1 95 ? 11.227 6.164 -0.318 1 98.62 95 ALA A C 1
ATOM 698 O O . ALA A 1 95 ? 11.844 6.988 -1 1 98.62 95 ALA A O 1
ATOM 699 N N . GLY A 1 96 ? 11.516 5.883 0.948 1 98.5 96 GLY A N 1
ATOM 700 C CA . GLY A 1 96 ? 12.664 6.52 1.58 1 98.5 96 GLY A CA 1
ATOM 701 C C . GLY A 1 96 ? 12.367 7.914 2.092 1 98.5 96 GLY A C 1
ATOM 702 O O . GLY A 1 96 ? 13.258 8.766 2.148 1 98.5 96 GLY A O 1
ATOM 703 N N . ILE A 1 97 ? 11.117 8.258 2.42 1 98.81 97 ILE A N 1
ATOM 704 C CA . ILE A 1 97 ? 10.75 9.555 2.967 1 98.81 97 ILE A CA 1
ATOM 705 C C . ILE A 1 97 ? 11.203 9.656 4.422 1 98.81 97 ILE A C 1
ATOM 707 O O . ILE A 1 97 ? 10.938 8.758 5.223 1 98.81 97 ILE A O 1
ATOM 711 N N . GLY A 1 98 ? 11.797 10.703 4.785 1 98.81 98 GLY A N 1
ATOM 712 C CA . GLY A 1 98 ? 12.562 10.758 6.016 1 98.81 98 GLY A CA 1
ATOM 713 C C . GLY A 1 98 ? 11.711 10.992 7.246 1 98.81 98 GLY A C 1
ATOM 714 O O . GLY A 1 98 ? 12.031 10.508 8.336 1 98.81 98 GLY A O 1
ATOM 715 N N . ARG A 1 99 ? 10.617 11.742 7.094 1 98.88 99 ARG A N 1
ATOM 716 C CA . ARG A 1 99 ? 9.859 12.18 8.258 1 98.88 99 ARG A CA 1
ATOM 717 C C . ARG A 1 99 ? 8.359 12.125 7.988 1 98.88 99 ARG A C 1
ATOM 719 O O . ARG A 1 99 ? 7.906 12.453 6.891 1 98.88 99 ARG A O 1
ATOM 726 N N . LEU A 1 100 ? 7.629 11.664 8.984 1 98.94 100 LEU A N 1
ATOM 727 C CA . LEU A 1 100 ? 6.172 11.633 8.992 1 98.94 100 LEU A CA 1
ATOM 728 C C . LEU A 1 100 ? 5.617 12.383 10.195 1 98.94 100 LEU A C 1
ATOM 730 O O . LEU A 1 100 ? 6.055 12.156 11.328 1 98.94 100 LEU A O 1
ATOM 734 N N . VAL A 1 101 ? 4.672 13.281 9.977 1 98.94 101 VAL A N 1
ATOM 735 C CA . VAL A 1 101 ? 3.967 14 11.031 1 98.94 101 VAL A CA 1
ATOM 736 C C . VAL A 1 101 ? 2.459 13.867 10.836 1 98.94 101 VAL A C 1
ATOM 738 O O . VAL A 1 101 ? 1.955 14.055 9.727 1 98.94 101 VAL A O 1
ATOM 741 N N . TYR A 1 102 ? 1.669 13.492 11.859 1 98.94 102 TYR A N 1
ATOM 742 C CA . TYR A 1 102 ? 0.239 13.281 11.672 1 98.94 102 TYR A CA 1
ATOM 743 C C . TYR A 1 102 ? -0.563 13.906 12.805 1 98.94 102 TYR A C 1
ATOM 745 O O . TYR A 1 102 ? -0.031 14.141 13.891 1 98.94 102 TYR A O 1
ATOM 753 N N . VAL A 1 103 ? -1.789 14.086 12.602 1 98.94 103 VAL A N 1
ATOM 754 C CA . VAL A 1 103 ? -2.645 14.758 13.578 1 98.94 103 VAL A CA 1
ATOM 755 C C . VAL A 1 103 ? -3.316 13.727 14.477 1 98.94 103 VAL A C 1
ATOM 757 O O . VAL A 1 103 ? -3.055 13.672 15.68 1 98.94 103 VAL A O 1
ATOM 760 N N . LEU A 1 104 ? -4.18 12.914 13.914 1 98.75 104 LEU A N 1
ATOM 761 C CA . LEU A 1 104 ? -4.938 11.922 14.664 1 98.75 104 LEU A CA 1
ATOM 762 C C . LEU A 1 104 ? -4.27 10.547 14.578 1 98.75 104 LEU A C 1
ATOM 764 O O . LEU A 1 104 ? -3.85 10.125 13.5 1 98.75 104 LEU A O 1
ATOM 768 N N . SER A 1 105 ? -4.16 9.852 15.719 1 98.31 105 SER A N 1
ATOM 769 C CA . SER A 1 105 ? -3.646 8.484 15.734 1 98.31 105 SER A CA 1
ATOM 770 C C . SER A 1 105 ? -4.703 7.492 15.266 1 98.31 105 SER A C 1
ATOM 772 O O . SER A 1 105 ? -5.887 7.824 15.195 1 98.31 105 SER A O 1
ATOM 774 N N . ALA A 1 106 ? -4.227 6.297 14.945 1 96.88 106 ALA A N 1
ATOM 775 C CA . ALA A 1 106 ? -5.117 5.234 14.492 1 96.88 106 ALA A CA 1
ATOM 776 C C . ALA A 1 106 ? -6.18 4.926 15.547 1 96.88 106 ALA A C 1
ATOM 778 O O . ALA A 1 106 ? -7.363 4.797 15.227 1 96.88 106 ALA A O 1
ATOM 779 N N . PRO A 1 107 ? -5.855 4.844 16.844 1 96.06 107 PRO A N 1
ATOM 780 C CA . PRO A 1 107 ? -6.891 4.617 17.859 1 96.06 107 PRO A CA 1
ATOM 781 C C . PRO A 1 107 ? -7.902 5.758 17.922 1 96.06 107 PRO A C 1
ATOM 783 O O . PRO A 1 107 ? -9.102 5.516 18.094 1 96.06 107 PRO A O 1
ATOM 786 N N . MET A 1 108 ? -7.449 7.012 17.812 1 96.81 108 MET A N 1
ATOM 787 C CA . MET A 1 108 ? -8.359 8.148 17.797 1 96.81 108 MET A CA 1
ATOM 788 C C . MET A 1 108 ? -9.328 8.062 16.609 1 96.81 108 MET A C 1
ATOM 790 O O . MET A 1 108 ? -10.523 8.328 16.766 1 96.81 108 MET A O 1
ATOM 794 N N . ILE A 1 109 ? -8.805 7.711 15.461 1 96.56 109 ILE A N 1
ATOM 795 C CA . ILE A 1 109 ? -9.594 7.59 14.242 1 96.56 109 ILE A CA 1
ATOM 796 C C . ILE A 1 109 ? -10.633 6.48 14.414 1 96.56 109 ILE A C 1
ATOM 798 O O . ILE A 1 109 ? -11.781 6.629 13.992 1 96.56 109 ILE A O 1
ATOM 802 N N . ALA A 1 110 ? -10.227 5.363 14.969 1 93.69 110 ALA A N 1
ATOM 803 C CA . ALA A 1 110 ? -11.109 4.219 15.172 1 93.69 110 ALA A CA 1
ATOM 804 C C . ALA A 1 110 ? -12.32 4.609 16 1 93.69 110 ALA A C 1
ATOM 806 O O . ALA A 1 110 ? -13.414 4.062 15.82 1 93.69 110 ALA A O 1
ATOM 807 N N . GLU A 1 111 ? -12.211 5.535 16.891 1 93.5 111 GLU A N 1
ATOM 808 C CA . GLU A 1 111 ? -13.312 6.008 17.719 1 93.5 111 GLU A CA 1
ATOM 809 C C . GLU A 1 111 ? -14.289 6.848 16.906 1 93.5 111 GLU A C 1
ATOM 811 O O . GLU A 1 111 ? -15.477 6.922 17.234 1 93.5 111 GLU A O 1
ATOM 816 N N . LEU A 1 112 ? -13.75 7.453 15.852 1 92.81 112 LEU A N 1
ATOM 817 C CA . LEU A 1 112 ? -14.539 8.375 15.047 1 92.81 112 LEU A CA 1
ATOM 818 C C . LEU A 1 112 ? -15.211 7.652 13.883 1 92.81 112 LEU A C 1
ATOM 820 O O . LEU A 1 112 ? -16.219 8.125 13.352 1 92.81 112 LEU A O 1
ATOM 824 N N . ASP A 1 113 ? -14.492 6.695 13.43 1 82.06 113 ASP A N 1
ATOM 825 C CA . ASP A 1 113 ? -14.914 5.973 12.234 1 82.06 113 ASP A CA 1
ATOM 826 C C . ASP A 1 113 ? -15.664 4.695 12.594 1 82.06 113 ASP A C 1
ATOM 828 O O . ASP A 1 113 ? -15.094 3.787 13.203 1 82.06 113 ASP A O 1
ATOM 832 N N . SER A 1 114 ? -16.938 4.676 12.336 1 75.31 114 SER A N 1
ATOM 833 C CA . SER A 1 114 ? -17.797 3.547 12.664 1 75.31 114 SER A CA 1
ATOM 834 C C . SER A 1 114 ? -17.859 2.539 11.523 1 75.31 114 SER A C 1
ATOM 836 O O . SER A 1 114 ? -18.719 1.658 11.508 1 75.31 114 SER A O 1
ATOM 838 N N . GLY A 1 115 ? -16.984 2.662 10.672 1 77.12 115 GLY A N 1
ATOM 839 C CA . GLY A 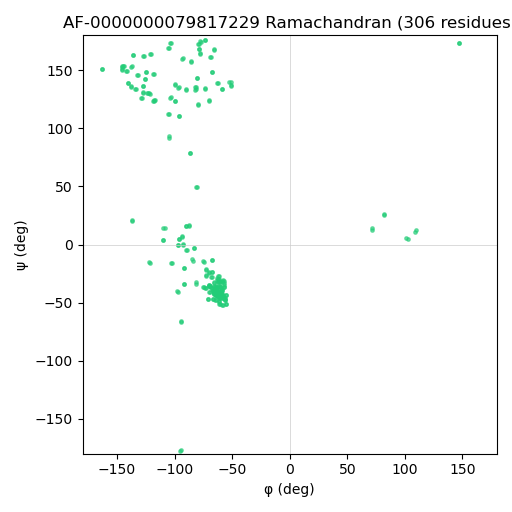1 115 ? -17.047 1.754 9.539 1 77.12 115 GLY A CA 1
ATOM 840 C C . GLY A 1 115 ? -16.766 0.311 9.914 1 77.12 115 GLY A C 1
ATOM 841 O O . GLY A 1 115 ? -16.047 0.043 10.883 1 77.12 115 GLY A O 1
ATOM 842 N N . ASP A 1 116 ? -17.406 -0.612 9.172 1 82.94 116 ASP A N 1
ATOM 843 C CA . ASP A 1 116 ? -17.297 -2.039 9.461 1 82.94 116 ASP A CA 1
ATOM 844 C C . ASP A 1 116 ? -16.484 -2.754 8.383 1 82.94 116 ASP A C 1
ATOM 846 O O . ASP A 1 116 ? -16.469 -3.984 8.328 1 82.94 116 ASP A O 1
ATOM 850 N N . GLY A 1 117 ? -15.836 -2.057 7.613 1 89.31 117 GLY A N 1
ATOM 851 C CA . GLY A 1 117 ? -15.07 -2.686 6.551 1 89.31 117 GLY A CA 1
ATOM 852 C C . GLY A 1 117 ? -13.773 -3.314 7.039 1 89.31 117 GLY A C 1
ATOM 853 O O . GLY A 1 1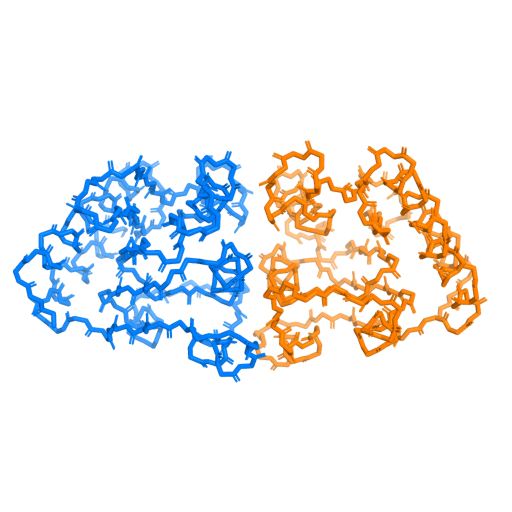17 ? -13.461 -3.26 8.227 1 89.31 117 GLY A O 1
ATOM 854 N N . PRO A 1 118 ? -13.07 -4.004 6.168 1 95 118 PRO A N 1
ATOM 855 C CA . PRO A 1 118 ? -11.797 -4.641 6.516 1 95 118 PRO A CA 1
ATOM 856 C C . PRO A 1 118 ? -10.758 -3.643 7.02 1 95 118 PRO A C 1
ATOM 858 O O . PRO A 1 118 ? -10.602 -2.564 6.445 1 95 118 PRO A O 1
ATOM 861 N N . THR A 1 119 ? -10.078 -3.932 8.094 1 94.81 119 THR A N 1
ATOM 862 C CA . THR A 1 119 ? -9.031 -3.1 8.68 1 94.81 119 THR A CA 1
ATOM 863 C C . THR A 1 119 ? -7.844 -3.951 9.117 1 94.81 119 THR A C 1
ATOM 865 O O . THR A 1 119 ? -7.988 -5.152 9.352 1 94.81 119 THR A O 1
ATOM 868 N N . VAL A 1 120 ? -6.738 -3.398 9.156 1 97.88 120 VAL A N 1
ATOM 869 C CA . VAL A 1 120 ? -5.508 -3.994 9.664 1 97.88 120 VAL A CA 1
ATOM 870 C C . VAL A 1 120 ? -5.008 -3.199 10.867 1 97.88 120 VAL A C 1
ATOM 872 O O . VAL A 1 120 ? -4.758 -1.995 10.766 1 97.88 120 VAL A O 1
ATOM 875 N N . GLY A 1 121 ? -4.809 -3.826 11.953 1 97.5 121 GLY A N 1
ATOM 876 C CA . GLY A 1 121 ? -4.5 -3.172 13.219 1 97.5 121 GLY A CA 1
ATOM 877 C C . GLY A 1 121 ? -3.018 -2.928 13.414 1 97.5 121 GLY A C 1
ATOM 878 O O . GLY A 1 121 ? -2.549 -2.799 14.547 1 97.5 121 GLY A O 1
ATOM 879 N N . LEU A 1 122 ? -2.189 -2.996 12.438 1 98.56 122 LEU A N 1
ATOM 880 C CA . LEU A 1 122 ? -0.791 -2.582 12.5 1 98.56 122 LEU A CA 1
ATOM 881 C C . LEU A 1 122 ? -0.661 -1.074 12.32 1 98.56 122 LEU A C 1
ATOM 883 O O . LEU A 1 122 ? -1.3 -0.494 11.438 1 98.56 122 LEU A O 1
ATOM 887 N N . ARG A 1 123 ? 0.118 -0.426 13.148 1 98.25 123 ARG A N 1
ATOM 888 C CA . ARG A 1 123 ? 0.282 1.023 13.125 1 98.25 123 ARG A CA 1
ATOM 889 C C . ARG A 1 123 ? 1.616 1.413 12.492 1 98.25 123 ARG A C 1
ATOM 891 O O . ARG A 1 123 ? 2.461 0.554 12.234 1 98.25 123 ARG A O 1
ATOM 898 N N . VAL A 1 124 ? 1.834 2.658 12.289 1 98.69 124 VAL A N 1
ATOM 899 C CA . VAL A 1 124 ? 3.043 3.16 11.648 1 98.69 124 VAL A CA 1
ATOM 900 C C . VAL A 1 124 ? 4.27 2.77 12.469 1 98.69 124 VAL A C 1
ATOM 902 O O . VAL A 1 124 ? 5.316 2.43 11.914 1 98.69 124 VAL A O 1
ATOM 905 N N . HIS A 1 125 ? 4.145 2.773 13.742 1 98.56 125 HIS A N 1
ATOM 906 C CA . HIS A 1 125 ? 5.281 2.457 14.602 1 98.56 125 HIS A CA 1
ATOM 907 C C . HIS A 1 125 ? 5.66 0.985 14.492 1 98.56 125 HIS A C 1
ATOM 909 O O . HIS A 1 125 ? 6.84 0.634 14.594 1 98.56 125 HIS A O 1
ATOM 915 N N . ASP A 1 126 ? 4.664 0.073 14.328 1 98.75 126 ASP A N 1
ATOM 916 C CA . ASP A 1 126 ? 4.965 -1.332 14.07 1 98.75 126 ASP A CA 1
ATOM 917 C C . ASP A 1 126 ? 5.766 -1.493 12.781 1 98.75 126 ASP A C 1
ATOM 919 O O . ASP A 1 126 ? 6.75 -2.236 12.742 1 98.75 126 ASP A O 1
ATOM 923 N N . VAL A 1 127 ? 5.34 -0.75 11.719 1 98.88 127 VAL A N 1
ATOM 924 C CA . VAL A 1 127 ? 5.965 -0.842 10.406 1 98.88 127 VAL A CA 1
ATOM 925 C C . VAL A 1 127 ? 7.395 -0.31 10.469 1 98.88 127 VAL A C 1
ATOM 927 O O . VAL A 1 127 ? 8.328 -0.969 10.016 1 98.88 127 VAL A O 1
ATOM 930 N N . VAL A 1 128 ? 7.594 0.872 11.094 1 98.75 128 VAL A N 1
ATOM 931 C CA . VAL A 1 128 ? 8.906 1.51 11.164 1 98.75 128 VAL A CA 1
ATOM 932 C C . VAL A 1 128 ? 9.844 0.66 12.016 1 98.75 128 VAL A C 1
ATOM 934 O O . VAL A 1 128 ? 11.023 0.511 11.695 1 98.75 128 VAL A O 1
ATOM 937 N N . ALA A 1 129 ? 9.336 0.1 13.086 1 98.62 129 ALA A N 1
ATOM 938 C CA . ALA A 1 129 ? 10.148 -0.749 13.953 1 98.62 129 ALA A CA 1
ATOM 939 C C . ALA A 1 129 ? 10.656 -1.974 13.195 1 98.62 129 ALA A C 1
ATOM 941 O O . ALA A 1 129 ? 11.719 -2.516 13.523 1 98.62 129 ALA A O 1
ATOM 942 N N . ALA A 1 130 ? 9.945 -2.404 12.195 1 98.56 130 ALA A N 1
ATOM 943 C CA . ALA A 1 130 ? 10.305 -3.6 11.438 1 98.56 130 ALA A CA 1
ATOM 944 C C . ALA A 1 130 ? 11.094 -3.238 10.18 1 98.56 130 ALA A C 1
ATOM 946 O O . ALA A 1 130 ? 11.367 -4.098 9.344 1 98.56 130 ALA A O 1
ATOM 947 N N . SER A 1 131 ? 11.406 -2.018 10.023 1 98.31 131 SER A N 1
ATOM 948 C CA . SER A 1 131 ? 12.125 -1.571 8.836 1 98.31 131 SER A CA 1
ATOM 949 C C . SER A 1 131 ? 13.633 -1.553 9.07 1 98.31 131 SER A C 1
ATOM 951 O O . SER A 1 131 ? 14.086 -1.558 10.211 1 98.31 131 SER A O 1
ATOM 953 N N . ASN A 1 132 ? 14.445 -1.572 7.984 1 97.06 132 ASN A N 1
ATOM 954 C CA . ASN A 1 132 ? 15.898 -1.518 8.086 1 97.06 132 ASN A CA 1
ATOM 955 C C . ASN A 1 132 ? 16.422 -0.085 7.98 1 97.06 132 ASN A C 1
ATOM 957 O O . ASN A 1 132 ? 17.609 0.136 7.82 1 97.06 132 ASN A O 1
ATOM 961 N N . VAL A 1 133 ? 15.453 0.874 7.957 1 97.5 133 VAL A N 1
ATOM 962 C CA . VAL A 1 133 ? 15.844 2.275 7.859 1 97.5 133 VAL A CA 1
ATOM 963 C C . VAL A 1 133 ? 15.195 3.074 8.984 1 97.5 133 VAL A C 1
ATOM 965 O O . VAL A 1 133 ? 14.234 2.615 9.609 1 97.5 133 VAL A O 1
ATOM 968 N N . GLU A 1 134 ? 15.766 4.254 9.203 1 97 134 GLU A N 1
ATOM 969 C CA . GLU A 1 134 ? 15.195 5.145 10.211 1 97 134 GLU A CA 1
ATOM 970 C C . GLU A 1 134 ? 14.141 6.066 9.594 1 97 134 GLU A C 1
ATOM 972 O O . GLU A 1 134 ? 14.336 6.59 8.492 1 97 134 GLU A O 1
ATOM 977 N N . VAL A 1 135 ? 13.031 6.199 10.195 1 98.62 135 VAL A N 1
ATOM 978 C CA . VAL A 1 135 ? 11.977 7.156 9.867 1 98.62 135 VAL A CA 1
ATOM 979 C C . VAL A 1 135 ? 11.586 7.934 11.125 1 98.62 135 VAL A C 1
ATOM 981 O O . VAL A 1 135 ? 11.289 7.336 12.164 1 98.62 135 VAL A O 1
ATOM 984 N N . VAL A 1 136 ? 11.625 9.219 11.062 1 98.81 136 VAL A N 1
ATOM 985 C CA . VAL A 1 136 ? 11.141 10.039 12.172 1 98.81 136 VAL A CA 1
ATOM 986 C C . VAL A 1 136 ? 9.617 10.133 12.117 1 98.81 136 VAL A C 1
ATOM 988 O O . VAL A 1 136 ? 9.055 10.586 11.117 1 98.81 136 VAL A O 1
ATOM 991 N N . VAL A 1 137 ? 8.977 9.688 13.172 1 98.88 137 VAL A N 1
ATOM 992 C CA . VAL A 1 137 ? 7.523 9.727 13.234 1 98.88 137 VAL A CA 1
ATOM 993 C C . VAL A 1 137 ? 7.078 10.602 14.406 1 98.88 137 VAL A C 1
ATOM 995 O O . VAL A 1 137 ? 7.457 10.367 15.555 1 98.88 137 VAL A O 1
ATOM 998 N N . GLU A 1 138 ? 6.281 11.594 14.086 1 98.88 138 GLU A N 1
ATOM 999 C CA . GLU A 1 138 ? 5.762 12.492 15.117 1 98.88 138 GLU A CA 1
ATOM 1000 C C . GLU A 1 138 ? 4.242 12.594 15.039 1 98.88 138 GLU A C 1
ATOM 1002 O O . GLU A 1 138 ? 3.678 12.758 13.953 1 98.88 138 GLU A O 1
ATOM 1007 N N . GLY A 1 139 ? 3.58 12.547 16.172 1 98.5 139 GLY A N 1
ATOM 1008 C CA . GLY A 1 139 ? 2.137 12.609 16.328 1 98.5 139 GLY A CA 1
ATOM 1009 C C . GLY A 1 139 ? 1.628 11.781 17.5 1 98.5 139 GLY A C 1
ATOM 1010 O O . GLY A 1 139 ? 2.391 11.031 18.109 1 98.5 139 GLY A O 1
ATOM 1011 N N . PRO A 1 140 ? 0.454 11.836 17.812 1 98.62 140 PRO A N 1
ATOM 1012 C CA . PRO A 1 140 ? -0.587 12.742 17.312 1 98.62 140 PRO A CA 1
ATOM 1013 C C . PRO A 1 140 ? -0.335 14.203 17.703 1 98.62 140 PRO A C 1
ATOM 1015 O O . PRO A 1 140 ? 0.638 14.5 18.406 1 98.62 140 PRO A O 1
ATOM 1018 N N . CYS A 1 141 ? -1.047 15.133 17.109 1 98.81 141 CYS A N 1
ATOM 1019 C CA . CYS A 1 141 ? -0.964 16.562 17.391 1 98.81 141 CYS A CA 1
ATOM 1020 C C . CYS A 1 141 ? -2.164 17.031 18.203 1 98.81 141 CYS A C 1
ATOM 1022 O O . CYS A 1 141 ? -3.189 17.422 17.641 1 98.81 141 CYS A O 1
ATOM 1024 N N . PRO A 1 142 ? -2.102 17.078 19.5 1 97.88 142 PRO A N 1
ATOM 1025 C CA . PRO A 1 142 ? -3.24 17.438 20.359 1 97.88 142 PRO A CA 1
ATOM 1026 C C . PRO A 1 142 ? -3.805 18.812 20.016 1 97.88 142 PRO A C 1
ATOM 1028 O O . PRO A 1 142 ? -5.016 19.031 20.125 1 97.88 142 PRO 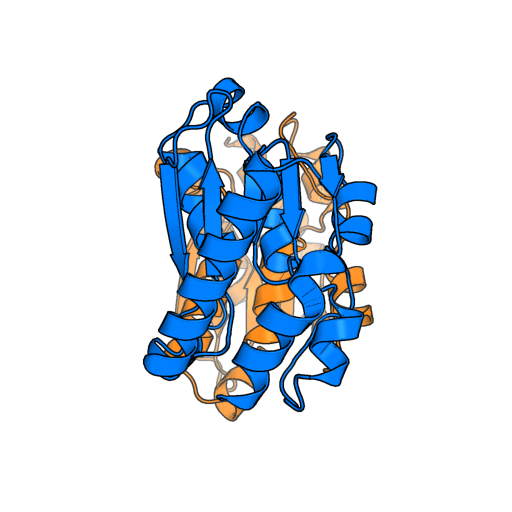A O 1
ATOM 1031 N N . GLU A 1 143 ? -3.016 19.703 19.641 1 98.12 143 GLU A N 1
ATOM 1032 C CA . GLU A 1 143 ? -3.41 21.094 19.359 1 98.12 143 GLU A CA 1
ATOM 1033 C C . GLU A 1 143 ? -4.434 21.156 18.234 1 98.12 143 GLU A C 1
ATOM 1035 O O . GLU A 1 143 ? -5.293 22.031 18.219 1 98.12 143 GLU A O 1
ATOM 1040 N N . LEU A 1 144 ? -4.273 20.234 17.359 1 98.69 144 LEU A N 1
ATOM 1041 C CA . LEU A 1 144 ? -5.125 20.281 16.188 1 98.69 144 LEU A CA 1
ATOM 1042 C C . LEU A 1 144 ? -6.145 19.156 16.188 1 98.69 144 LEU A C 1
ATOM 1044 O O . LEU A 1 144 ? -6.887 18.969 15.219 1 98.69 144 LEU A O 1
ATOM 1048 N N . ALA A 1 145 ? -6.164 18.359 17.266 1 98.19 145 ALA A N 1
ATOM 1049 C CA . ALA A 1 145 ? -7.02 17.172 17.328 1 98.19 145 ALA A CA 1
ATOM 1050 C C . ALA A 1 145 ? -8.492 17.547 17.172 1 98.19 145 ALA A C 1
ATOM 1052 O O . ALA A 1 145 ? -9.242 16.859 16.484 1 98.19 145 ALA A O 1
ATOM 1053 N N . GLY A 1 146 ? -8.898 18.641 17.828 1 97.75 146 GLY A N 1
ATOM 1054 C CA . GLY A 1 146 ? -10.281 19.094 17.75 1 97.75 146 GLY A CA 1
ATOM 1055 C C . GLY A 1 146 ? -10.703 19.453 16.328 1 97.75 146 GLY A C 1
ATOM 1056 O O . GLY A 1 146 ? -11.766 19.047 15.867 1 97.75 146 GLY A O 1
ATOM 1057 N N . GLU A 1 147 ? -9.906 20.234 15.711 1 98 147 GLU A N 1
ATOM 1058 C CA . GLU A 1 147 ? -10.172 20.641 14.328 1 98 147 GLU A CA 1
ATOM 1059 C C . GLU A 1 147 ? -10.273 19.422 13.406 1 98 147 GLU A C 1
ATOM 1061 O O . GLU A 1 147 ? -11.164 19.359 12.562 1 98 147 GLU A O 1
ATOM 1066 N N . ALA A 1 148 ? -9.344 18.516 13.562 1 98.25 148 ALA A N 1
ATOM 1067 C CA . ALA A 1 148 ? -9.336 17.328 12.711 1 98.25 148 ALA A CA 1
ATOM 1068 C C . ALA A 1 148 ? -10.555 16.453 12.977 1 98.25 148 ALA A C 1
ATOM 1070 O O . ALA A 1 148 ? -11.164 15.922 12.039 1 98.25 148 ALA A O 1
ATOM 1071 N N . THR A 1 149 ? -10.93 16.266 14.219 1 97.62 149 THR A N 1
ATOM 1072 C CA . THR A 1 149 ? -12.086 15.477 14.617 1 97.62 149 THR A CA 1
ATOM 1073 C C . THR A 1 149 ? -13.367 16.047 14.031 1 97.62 149 THR A C 1
ATOM 1075 O O . THR A 1 149 ? -14.258 15.305 13.617 1 97.62 149 THR A O 1
ATOM 1078 N N . ALA A 1 150 ? -13.461 17.344 13.938 1 97.25 150 ALA A N 1
ATOM 1079 C CA . ALA A 1 150 ? -14.656 18.016 13.438 1 97.25 150 ALA A CA 1
ATOM 1080 C C . ALA A 1 150 ? -14.93 17.656 11.984 1 97.25 150 ALA A C 1
ATOM 1082 O O . ALA A 1 150 ? -16.078 17.625 11.547 1 97.25 150 ALA A O 1
ATOM 1083 N N . VAL A 1 151 ? -13.914 17.359 11.258 1 97.25 151 VAL A N 1
ATOM 1084 C CA . VAL A 1 151 ? -14.055 17.016 9.844 1 97.25 151 VAL A CA 1
ATOM 1085 C C . VAL A 1 151 ? -14.773 15.68 9.711 1 97.25 151 VAL A C 1
ATOM 1087 O O . VAL A 1 151 ? -15.438 15.422 8.703 1 97.25 151 VAL A O 1
ATOM 1090 N N . PHE A 1 152 ? -14.688 14.742 10.703 1 93.62 152 PHE A N 1
ATOM 1091 C CA . PHE A 1 152 ? -15.344 13.445 10.688 1 93.62 152 PHE A CA 1
ATOM 1092 C C . PHE A 1 152 ? -16.844 13.594 10.836 1 93.62 152 PHE A C 1
ATOM 1094 O O . PHE A 1 152 ? -17.609 12.742 10.391 1 93.62 152 PHE A O 1
ATOM 1101 N N . GLY A 1 153 ? -17.297 14.555 11.625 1 84.62 153 GLY A N 1
ATOM 1102 C CA . GLY A 1 153 ? -18.719 14.805 11.852 1 84.62 153 GLY A CA 1
ATOM 1103 C C . GLY A 1 153 ? -19.391 15.484 10.68 1 84.62 153 GLY A C 1
ATOM 1104 O O . GLY A 1 153 ? -20.625 15.586 10.648 1 84.62 153 GLY A O 1
ATOM 1105 N N . THR A 1 154 ? -18.578 15.977 9.844 1 64.88 154 THR A N 1
ATOM 1106 C CA . THR A 1 154 ? -19.156 16.578 8.648 1 64.88 154 THR A CA 1
ATOM 1107 C C . THR A 1 154 ? -19.453 15.508 7.594 1 64.88 154 THR A C 1
ATOM 1109 O O . THR A 1 154 ? -20.031 15.797 6.555 1 64.88 154 THR A O 1
ATOM 1112 N N . CYS A 1 155 ? -19.031 14.328 8.062 1 49.66 155 CYS A N 1
ATOM 1113 C CA . CYS A 1 155 ? -19.234 13.234 7.117 1 49.66 155 CYS A CA 1
ATOM 1114 C C . CYS A 1 155 ? -20.594 12.586 7.312 1 49.66 155 CYS A C 1
ATOM 1116 O O . CYS A 1 155 ? -21.109 12.523 8.43 1 49.66 155 CYS A O 1
ATOM 1118 N N . MET B 1 1 ? -2.193 -27.344 -2.176 1 93.19 1 MET B N 1
ATOM 1119 C CA . MET B 1 1 ? -2.305 -26.766 -3.514 1 93.19 1 MET B CA 1
ATOM 1120 C C . MET B 1 1 ? -2.635 -27.844 -4.543 1 93.19 1 MET B C 1
ATOM 1122 O O . MET B 1 1 ? -2.078 -28.953 -4.496 1 93.19 1 MET B O 1
ATOM 1126 N N . ASN B 1 2 ? -3.664 -27.578 -5.273 1 95.81 2 ASN B N 1
ATOM 1127 C CA . ASN B 1 2 ? -4.055 -28.547 -6.305 1 95.81 2 ASN B CA 1
ATOM 1128 C C . ASN B 1 2 ? -3.459 -28.188 -7.66 1 95.81 2 ASN B C 1
ATOM 1130 O O . ASN B 1 2 ? 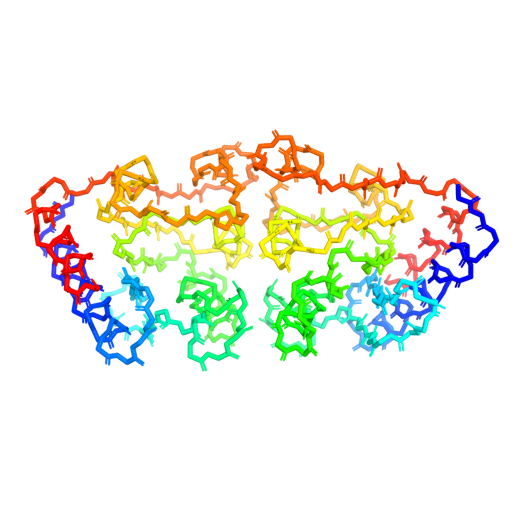-2.686 -27.234 -7.77 1 95.81 2 ASN B O 1
ATOM 1134 N N . GLU B 1 3 ? -3.77 -28.906 -8.648 1 96.94 3 GLU B N 1
ATOM 1135 C CA . GLU B 1 3 ? -3.176 -28.734 -9.969 1 96.94 3 GLU B CA 1
ATOM 1136 C C . GLU B 1 3 ? -3.543 -27.375 -10.562 1 96.94 3 GLU B C 1
ATOM 1138 O O . GLU B 1 3 ? -2.736 -26.766 -11.258 1 96.94 3 GLU B O 1
ATOM 1143 N N . THR B 1 4 ? -4.738 -26.984 -10.328 1 97.81 4 THR B N 1
ATOM 1144 C CA . THR B 1 4 ? -5.18 -25.688 -10.797 1 97.81 4 THR B CA 1
ATOM 1145 C C . THR B 1 4 ? -4.355 -24.562 -10.156 1 97.81 4 THR B C 1
ATOM 1147 O O . THR B 1 4 ? -3.941 -23.625 -10.836 1 97.81 4 THR B O 1
ATOM 1150 N N . ASP B 1 5 ? -4.113 -24.688 -8.797 1 98.5 5 ASP B N 1
ATOM 1151 C CA . ASP B 1 5 ? -3.244 -23.734 -8.117 1 98.5 5 ASP B CA 1
ATOM 1152 C C . ASP B 1 5 ? -1.872 -23.672 -8.781 1 98.5 5 ASP B C 1
ATOM 1154 O O . ASP B 1 5 ? -1.358 -22.578 -9.055 1 98.5 5 ASP B O 1
ATOM 1158 N N . LEU B 1 6 ? -1.351 -24.844 -9.102 1 98.75 6 LEU B N 1
ATOM 1159 C CA . LEU B 1 6 ? -0.01 -24.922 -9.672 1 98.75 6 LEU B CA 1
ATOM 1160 C C . LEU B 1 6 ? 0.034 -24.25 -11.047 1 98.75 6 LEU B C 1
ATOM 1162 O O . LEU B 1 6 ? 1.023 -23.594 -11.391 1 98.75 6 LEU B O 1
ATOM 1166 N N . THR B 1 7 ? -0.99 -24.422 -11.828 1 98.75 7 THR B N 1
ATOM 1167 C CA . THR B 1 7 ? -1.064 -23.797 -13.148 1 98.75 7 THR B CA 1
ATOM 1168 C C . THR B 1 7 ? -1.02 -22.281 -13.031 1 98.75 7 THR B C 1
ATOM 1170 O O . THR B 1 7 ? -0.263 -21.625 -13.75 1 98.75 7 THR B O 1
ATOM 1173 N N . HIS B 1 8 ? -1.813 -21.719 -12.094 1 98.88 8 HIS B N 1
ATOM 1174 C CA . HIS B 1 8 ? -1.837 -20.266 -11.914 1 98.88 8 HIS B CA 1
ATOM 1175 C C . HIS B 1 8 ? -0.511 -19.75 -11.359 1 98.88 8 HIS B C 1
ATOM 1177 O O . HIS B 1 8 ? -0.04 -18.688 -11.742 1 98.88 8 HIS B O 1
ATOM 1183 N N . LEU B 1 9 ? 0.106 -20.531 -10.438 1 98.94 9 LEU B N 1
ATOM 1184 C CA . LEU B 1 9 ? 1.396 -20.125 -9.883 1 98.94 9 LEU B CA 1
ATOM 1185 C C . LEU B 1 9 ? 2.475 -20.125 -10.953 1 98.94 9 LEU B C 1
ATOM 1187 O O . LEU B 1 9 ? 3.342 -19.25 -10.977 1 98.94 9 LEU B O 1
ATOM 1191 N N . ARG B 1 10 ? 2.434 -21.062 -11.906 1 98.88 10 ARG B N 1
ATOM 1192 C CA . ARG B 1 10 ? 3.383 -21.062 -13.016 1 98.88 10 ARG B CA 1
ATOM 1193 C C . ARG B 1 10 ? 3.209 -19.828 -13.891 1 98.88 10 ARG B C 1
ATOM 1195 O O . ARG B 1 10 ? 4.191 -19.25 -14.359 1 98.88 10 ARG B O 1
ATOM 1202 N N . ARG B 1 11 ? 1.966 -19.484 -14.117 1 98.88 11 ARG B N 1
ATOM 1203 C CA . ARG B 1 11 ? 1.709 -18.25 -14.859 1 98.88 11 ARG B CA 1
ATOM 1204 C C . ARG B 1 11 ? 2.328 -17.047 -14.148 1 98.88 11 ARG B C 1
ATOM 1206 O O . ARG B 1 11 ? 2.891 -16.172 -14.797 1 98.88 11 ARG B O 1
ATOM 1213 N N . CYS B 1 12 ? 2.273 -17.016 -12.797 1 98.94 12 CYS B N 1
ATOM 1214 C CA . CYS B 1 12 ? 2.906 -15.938 -12.039 1 98.94 12 CYS B CA 1
ATOM 1215 C C . CYS B 1 12 ? 4.41 -15.922 -12.273 1 98.94 12 CYS B C 1
ATOM 1217 O O . CYS B 1 12 ? 5.004 -14.852 -12.414 1 98.94 12 CYS B O 1
ATOM 1219 N N . ILE B 1 13 ? 5 -17.062 -12.336 1 98.88 13 ILE B N 1
ATOM 1220 C CA . ILE B 1 13 ? 6.438 -17.172 -12.555 1 98.88 13 ILE B CA 1
ATOM 1221 C C . ILE B 1 13 ? 6.789 -16.656 -13.953 1 98.88 13 ILE B C 1
ATOM 1223 O O . ILE B 1 13 ? 7.789 -15.969 -14.133 1 98.88 13 ILE B O 1
ATOM 1227 N N . GLU B 1 14 ? 5.965 -17 -14.945 1 98.88 14 GLU B N 1
ATOM 1228 C CA . GLU B 1 14 ? 6.16 -16.469 -16.297 1 98.88 14 GLU B CA 1
ATOM 1229 C C . GLU B 1 14 ? 6.09 -14.945 -16.312 1 98.88 14 GLU B C 1
ATOM 1231 O O . GLU B 1 14 ? 6.887 -14.289 -16.984 1 98.88 14 GLU B O 1
ATOM 1236 N N . LEU B 1 15 ? 5.141 -14.383 -15.609 1 98.94 15 LEU B N 1
ATOM 1237 C CA . LEU B 1 15 ? 5.012 -12.938 -15.508 1 98.94 15 LEU B CA 1
ATOM 1238 C C . LEU B 1 15 ? 6.227 -12.328 -14.812 1 98.94 15 LEU B C 1
ATOM 1240 O O . LEU B 1 15 ? 6.695 -11.258 -15.203 1 98.94 15 LEU B O 1
ATOM 1244 N N . ALA B 1 16 ? 6.688 -12.992 -13.789 1 98.75 16 ALA B N 1
ATOM 1245 C CA . ALA B 1 16 ? 7.902 -12.555 -13.102 1 98.75 16 ALA B CA 1
ATOM 1246 C C . ALA B 1 16 ? 9.086 -12.508 -14.062 1 98.75 16 ALA B C 1
ATOM 1248 O O . ALA B 1 16 ? 9.859 -11.547 -14.062 1 98.75 16 ALA B O 1
ATOM 1249 N N . ALA B 1 17 ? 9.203 -13.539 -14.875 1 98.69 17 ALA B N 1
ATOM 1250 C CA . ALA B 1 17 ? 10.266 -13.578 -15.875 1 98.69 17 ALA B CA 1
ATOM 1251 C C . ALA B 1 17 ? 10.133 -12.422 -16.859 1 98.69 17 ALA B C 1
ATOM 1253 O O . ALA B 1 17 ? 11.133 -11.805 -17.234 1 98.69 17 ALA B O 1
ATOM 1254 N N . ALA B 1 18 ? 8.938 -12.172 -17.328 1 98.75 18 ALA B N 1
ATOM 1255 C CA . ALA B 1 18 ? 8.68 -11.055 -18.234 1 98.75 18 ALA B CA 1
ATOM 1256 C C . ALA B 1 18 ? 9.086 -9.727 -17.578 1 98.75 18 ALA B C 1
ATOM 1258 O O . ALA B 1 18 ? 9.555 -8.82 -18.266 1 98.75 18 ALA B O 1
ATOM 1259 N N . ALA B 1 19 ? 8.805 -9.578 -16.25 1 98.69 19 ALA B N 1
ATOM 1260 C CA . ALA B 1 19 ? 9.25 -8.383 -15.531 1 98.69 19 ALA B CA 1
ATOM 1261 C C . ALA B 1 19 ? 10.758 -8.219 -15.617 1 98.69 19 ALA B C 1
ATOM 1263 O O . ALA B 1 19 ? 11.258 -7.129 -15.906 1 98.69 19 ALA B O 1
ATOM 1264 N N . VAL B 1 20 ? 11.477 -9.289 -15.398 1 98 20 VAL B N 1
ATOM 1265 C CA . VAL B 1 20 ? 12.93 -9.273 -15.453 1 98 20 VAL B CA 1
ATOM 1266 C C . VAL B 1 20 ? 13.391 -8.875 -16.844 1 98 20 VAL B C 1
ATOM 1268 O O . VAL B 1 20 ? 14.273 -8.023 -17 1 98 20 VAL B O 1
ATOM 1271 N N . ASP B 1 21 ? 12.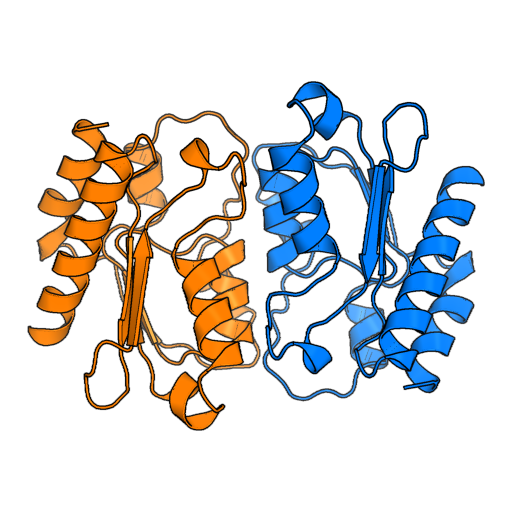758 -9.445 -17.828 1 98 21 ASP B N 1
ATOM 1272 C CA . ASP B 1 21 ? 13.102 -9.125 -19.219 1 98 21 ASP B CA 1
ATOM 1273 C C . ASP B 1 21 ? 12.93 -7.637 -19.5 1 98 21 ASP B C 1
ATOM 1275 O O . ASP B 1 21 ? 13.672 -7.062 -20.297 1 98 21 ASP B O 1
ATOM 1279 N N . ALA B 1 22 ? 12.016 -7.02 -18.859 1 97.94 22 ALA B N 1
ATOM 1280 C CA . ALA B 1 22 ? 11.719 -5.602 -19.078 1 97.94 22 ALA B CA 1
ATOM 1281 C C . ALA B 1 22 ? 12.648 -4.723 -18.234 1 97.94 22 ALA B C 1
ATOM 1283 O O . ALA B 1 22 ? 12.68 -3.502 -18.422 1 97.94 22 ALA B O 1
ATOM 1284 N N . GLY B 1 23 ? 13.383 -5.348 -17.25 1 97.44 23 GLY B N 1
ATOM 1285 C CA . GLY B 1 23 ? 14.297 -4.586 -16.422 1 97.44 23 GLY B CA 1
ATOM 1286 C C . GLY B 1 23 ? 13.812 -4.422 -14.992 1 97.44 23 GLY B C 1
ATOM 1287 O O . GLY B 1 23 ? 14.367 -3.635 -14.227 1 97.44 23 GLY B O 1
ATOM 1288 N N . ASP B 1 24 ? 12.766 -5.164 -14.617 1 97.25 24 ASP B N 1
ATOM 1289 C CA . ASP B 1 24 ? 12.203 -5.086 -13.273 1 97.25 24 ASP B CA 1
ATOM 1290 C C . ASP B 1 24 ? 12.602 -6.301 -12.438 1 97.25 24 ASP B C 1
ATOM 1292 O O . ASP B 1 24 ? 13.227 -7.234 -12.953 1 97.25 24 ASP B O 1
ATOM 1296 N N . GLN B 1 25 ? 12.352 -6.254 -11.164 1 96.31 25 GLN B N 1
ATOM 1297 C CA . GLN B 1 25 ? 12.547 -7.406 -10.297 1 96.31 25 GLN B CA 1
ATOM 1298 C C . GLN B 1 25 ? 11.531 -8.5 -10.586 1 96.31 25 GLN B C 1
ATOM 1300 O O . GLN B 1 25 ? 10.461 -8.234 -11.141 1 96.31 25 GLN B O 1
ATOM 1305 N N . PRO B 1 26 ? 11.766 -9.672 -10.195 1 97.62 26 PRO B N 1
ATOM 1306 C CA . PRO B 1 26 ? 11.031 -10.859 -10.656 1 97.62 26 PRO B CA 1
ATOM 1307 C C . PRO B 1 26 ? 9.766 -11.117 -9.852 1 97.62 26 PRO B C 1
ATOM 1309 O O . PRO B 1 26 ? 9.711 -12.07 -9.062 1 97.62 26 PRO B O 1
ATOM 1312 N N . TYR B 1 27 ? 8.719 -10.422 -10.109 1 98.62 27 TYR B N 1
ATOM 1313 C CA . TYR B 1 27 ? 7.449 -10.648 -9.43 1 98.62 27 TYR B CA 1
ATOM 1314 C C . TYR B 1 27 ? 6.289 -10.57 -10.414 1 98.62 27 TYR B C 1
ATOM 1316 O O . TYR B 1 27 ? 6.273 -9.711 -11.297 1 98.62 27 TYR B O 1
ATOM 1324 N N . GLY B 1 28 ? 5.418 -11.445 -10.312 1 98.94 28 GLY B N 1
ATOM 1325 C CA . GLY B 1 28 ? 4.195 -11.523 -11.094 1 98.94 28 GLY B CA 1
ATOM 1326 C C . GLY B 1 28 ? 3.023 -12.086 -10.312 1 98.94 28 GLY B C 1
ATOM 1327 O O . GLY B 1 28 ? 3.209 -12.891 -9.398 1 98.94 28 GLY B O 1
ATOM 1328 N N . SER B 1 29 ? 1.808 -11.656 -10.68 1 98.94 29 SER B N 1
ATOM 1329 C CA . SER B 1 29 ? 0.606 -12.062 -9.961 1 98.94 29 SER B CA 1
ATOM 1330 C C . SER B 1 29 ? -0.576 -12.234 -10.906 1 98.94 29 SER B C 1
ATOM 1332 O O . SER B 1 29 ? -0.626 -11.602 -11.969 1 98.94 29 SER B O 1
ATOM 1334 N N . VAL B 1 30 ? -1.494 -13.07 -10.492 1 99 30 VAL B N 1
ATOM 1335 C CA . VAL B 1 30 ? -2.725 -13.359 -11.227 1 99 30 VAL B CA 1
ATOM 1336 C C . VAL B 1 30 ? -3.912 -13.336 -10.266 1 99 30 VAL B C 1
ATOM 1338 O O . VAL B 1 30 ? -3.828 -13.852 -9.148 1 99 30 VAL B O 1
ATOM 1341 N N . LEU B 1 31 ? -4.957 -12.695 -10.648 1 99 31 LEU B N 1
ATOM 1342 C CA . LEU B 1 31 ? -6.219 -12.695 -9.922 1 99 31 LEU B CA 1
ATOM 1343 C C . LEU B 1 31 ? -7.242 -13.594 -10.602 1 99 31 LEU B C 1
ATOM 1345 O O . LEU B 1 31 ? -7.504 -13.445 -11.797 1 99 31 LEU B O 1
ATOM 1349 N N . VAL B 1 32 ? -7.797 -14.5 -9.867 1 98.94 32 VAL B N 1
ATOM 1350 C CA . VAL B 1 32 ? -8.688 -15.516 -10.422 1 98.94 32 VAL B CA 1
ATOM 1351 C C . VAL B 1 32 ? -10.023 -15.484 -9.672 1 98.94 32 VAL B C 1
ATOM 1353 O O . VAL B 1 32 ? -10.055 -15.375 -8.445 1 98.94 32 VAL B O 1
ATOM 1356 N N . SER B 1 33 ? -11.117 -15.695 -10.391 1 98.81 33 SER B N 1
ATOM 1357 C CA . SER B 1 33 ? -12.453 -15.68 -9.789 1 98.81 33 SER B CA 1
ATOM 1358 C C . SER B 1 33 ? -12.75 -17 -9.078 1 98.81 33 SER B C 1
ATOM 1360 O O . SER B 1 33 ? -12.008 -17.969 -9.219 1 98.81 33 SER B O 1
ATOM 1362 N N . ALA B 1 34 ? -13.859 -16.984 -8.398 1 98.12 34 ALA B N 1
ATOM 1363 C CA . ALA B 1 34 ? -14.305 -18.156 -7.672 1 98.12 34 ALA B CA 1
ATOM 1364 C C . ALA B 1 34 ? -14.555 -19.328 -8.625 1 98.12 34 ALA B C 1
ATOM 1366 O O . ALA B 1 34 ? -14.328 -20.484 -8.266 1 98.12 34 ALA B O 1
ATOM 1367 N N . ASP B 1 35 ? -14.945 -18.938 -9.859 1 97.25 35 ASP B N 1
ATOM 1368 C CA . ASP B 1 35 ? -15.281 -19.984 -10.812 1 97.25 35 ASP B CA 1
ATOM 1369 C C . ASP B 1 35 ? -14.062 -20.359 -11.664 1 97.25 35 ASP B C 1
ATOM 1371 O O . ASP B 1 35 ? -14.172 -21.172 -12.586 1 97.25 35 ASP B O 1
ATOM 1375 N N . GLY B 1 36 ? -12.984 -19.719 -11.391 1 97.62 36 GLY B N 1
ATOM 1376 C CA . GLY B 1 36 ? -11.742 -20.172 -11.992 1 97.62 36 GLY B CA 1
ATOM 1377 C C . GLY B 1 36 ? -11.305 -19.344 -13.18 1 97.62 36 GLY B C 1
ATOM 1378 O O . GLY B 1 36 ? -10.289 -19.625 -13.812 1 97.62 36 GLY B O 1
ATOM 1379 N N . ALA B 1 37 ? -11.984 -18.297 -13.469 1 98.25 37 ALA B N 1
ATOM 1380 C CA . ALA B 1 37 ? -11.609 -17.438 -14.586 1 98.25 37 ALA B CA 1
ATOM 1381 C C . ALA B 1 37 ? -10.5 -16.469 -14.18 1 98.25 37 ALA B C 1
ATOM 1383 O O . ALA B 1 37 ? -10.531 -15.891 -13.086 1 98.25 37 ALA B O 1
ATOM 1384 N N . VAL B 1 38 ? -9.531 -16.344 -15.031 1 98.88 38 VAL B N 1
ATOM 1385 C CA . VAL B 1 38 ? -8.516 -15.32 -14.828 1 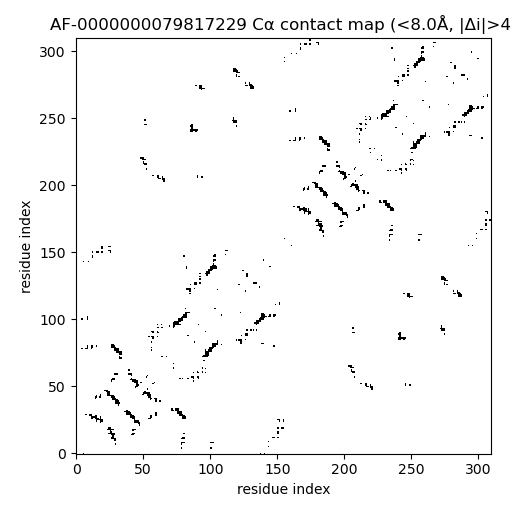98.88 38 VAL B CA 1
ATOM 1386 C C . VAL B 1 38 ? -9.125 -13.938 -15.055 1 98.88 38 VAL B C 1
ATOM 1388 O O . VAL B 1 38 ? -9.656 -13.656 -16.125 1 98.88 38 VAL B O 1
ATOM 1391 N N . LEU B 1 39 ? -9.016 -13.109 -14.078 1 98.94 39 LEU B N 1
ATOM 1392 C CA . LEU B 1 39 ? -9.641 -11.789 -14.133 1 98.94 39 LEU B CA 1
ATOM 1393 C C . LEU B 1 39 ? -8.641 -10.727 -14.57 1 98.94 39 LEU B C 1
ATOM 1395 O O . LEU B 1 39 ? -8.977 -9.828 -15.336 1 98.94 39 LEU B O 1
ATOM 1399 N N . ALA B 1 40 ? -7.418 -10.773 -14.102 1 98.88 40 ALA B N 1
ATOM 1400 C CA . ALA B 1 40 ? -6.367 -9.805 -14.383 1 98.88 40 ALA B CA 1
ATOM 1401 C C . ALA B 1 40 ? -4.992 -10.367 -14.031 1 98.88 40 ALA B C 1
ATOM 1403 O O . ALA B 1 40 ? -4.879 -11.266 -13.188 1 98.88 40 ALA B O 1
ATOM 1404 N N . GLU B 1 41 ? -4.051 -9.938 -14.68 1 98.94 41 GLU B N 1
ATOM 1405 C CA . GLU B 1 41 ? -2.648 -10.266 -14.445 1 98.94 41 GLU B CA 1
ATOM 1406 C C . GLU B 1 41 ? -1.786 -9 -14.43 1 98.94 41 GLU B C 1
ATOM 1408 O O . GLU B 1 41 ? -2.074 -8.039 -15.133 1 98.94 41 GLU B O 1
ATOM 1413 N N . ARG B 1 42 ? -0.763 -9.039 -13.586 1 98.94 42 ARG B N 1
ATOM 1414 C CA . ARG B 1 42 ? 0.184 -7.93 -13.531 1 98.94 42 ARG B CA 1
ATOM 1415 C C . ARG B 1 42 ? 1.595 -8.43 -13.242 1 98.94 42 ARG B C 1
ATOM 1417 O O . ARG B 1 42 ? 1.772 -9.5 -12.656 1 98.94 42 ARG B O 1
ATOM 1424 N N . ARG B 1 43 ? 2.545 -7.707 -13.672 1 98.88 43 ARG B N 1
ATOM 1425 C CA . ARG B 1 43 ? 3.941 -7.922 -13.305 1 98.88 43 ARG B CA 1
ATOM 1426 C C . ARG B 1 43 ? 4.527 -6.688 -12.633 1 98.88 43 ARG B C 1
ATOM 1428 O O . ARG B 1 43 ? 3.949 -5.602 -12.703 1 98.88 43 ARG B O 1
ATOM 1435 N N . ASN B 1 44 ? 5.637 -6.945 -12 1 98.69 44 ASN B N 1
ATOM 1436 C CA . ASN B 1 44 ? 6.332 -5.855 -11.328 1 98.69 44 ASN B CA 1
ATOM 1437 C C . ASN B 1 44 ? 6.797 -4.789 -12.312 1 98.69 44 ASN B C 1
ATOM 1439 O O . ASN B 1 44 ? 7.273 -5.109 -13.398 1 98.69 44 ASN B O 1
ATOM 1443 N N . GLU B 1 45 ? 6.652 -3.521 -11.922 1 98.81 45 GLU B N 1
ATOM 1444 C CA . GLU B 1 45 ? 7.074 -2.424 -12.789 1 98.81 45 GLU B CA 1
ATOM 1445 C C . GLU B 1 45 ? 7.805 -1.347 -11.992 1 98.81 45 GLU B C 1
ATOM 1447 O O . GLU B 1 45 ? 7.871 -0.191 -12.414 1 98.81 45 GLU B O 1
ATOM 1452 N N . VAL B 1 46 ? 8.336 -1.653 -10.836 1 98.31 46 VAL B N 1
ATOM 1453 C CA . VAL B 1 46 ? 8.914 -0.693 -9.898 1 98.31 46 VAL B CA 1
ATOM 1454 C C . VAL B 1 46 ? 10.094 0.019 -10.555 1 98.31 46 VAL B C 1
ATOM 1456 O O . VAL B 1 46 ? 10.133 1.251 -10.602 1 98.31 46 VAL B O 1
ATOM 1459 N N . VAL B 1 47 ? 11.008 -0.73 -11.109 1 97.38 47 VAL B N 1
ATOM 1460 C CA . VAL B 1 47 ? 12.234 -0.152 -11.641 1 97.38 47 VAL B CA 1
ATOM 1461 C C . VAL B 1 47 ? 11.922 0.644 -12.906 1 97.38 47 VAL B C 1
ATOM 1463 O O . VAL B 1 47 ? 12.336 1.8 -13.039 1 97.38 47 VAL B O 1
ATOM 1466 N N . THR B 1 48 ? 11.156 0.087 -13.797 1 98.31 48 THR B N 1
ATOM 1467 C CA . THR B 1 48 ? 10.938 0.693 -15.102 1 98.31 48 THR B CA 1
ATOM 1468 C C . THR B 1 48 ? 10.086 1.957 -14.977 1 98.31 48 THR B C 1
ATOM 1470 O O . THR B 1 48 ? 10.188 2.865 -15.805 1 98.31 48 THR B O 1
ATOM 1473 N N . THR B 1 49 ? 9.258 2.094 -13.891 1 98.56 49 THR B N 1
ATOM 1474 C CA . THR B 1 49 ? 8.398 3.264 -13.734 1 98.56 49 THR B CA 1
ATOM 1475 C C . THR B 1 49 ? 8.992 4.227 -12.703 1 98.56 49 THR B C 1
ATOM 1477 O O . THR B 1 49 ? 8.57 5.383 -12.617 1 98.56 49 THR B O 1
ATOM 1480 N N . GLY B 1 50 ? 9.961 3.736 -11.898 1 98.31 50 GLY B N 1
ATOM 1481 C CA . GLY B 1 50 ? 10.477 4.516 -10.789 1 98.31 50 GLY B CA 1
ATOM 1482 C C . GLY B 1 50 ? 9.492 4.641 -9.641 1 98.31 50 GLY B C 1
ATOM 1483 O O . GLY B 1 50 ? 9.656 5.496 -8.766 1 98.31 50 GLY B O 1
ATOM 1484 N N . ASP B 1 51 ? 8.461 3.867 -9.656 1 98.75 51 ASP B N 1
ATOM 1485 C CA . ASP B 1 51 ? 7.375 3.93 -8.68 1 98.75 51 ASP B CA 1
ATOM 1486 C C . ASP B 1 51 ? 7.469 2.775 -7.68 1 98.75 51 ASP B C 1
ATOM 1488 O O . ASP B 1 51 ? 7.152 1.632 -8.016 1 98.75 51 ASP B O 1
ATOM 1492 N N . VAL B 1 52 ? 7.758 3.037 -6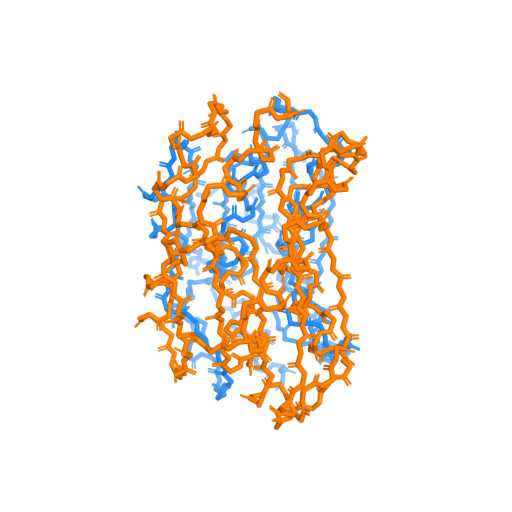.445 1 98.31 52 VAL B N 1
ATOM 1493 C CA . VAL B 1 52 ? 7.996 2.021 -5.426 1 98.31 52 VAL B CA 1
ATOM 1494 C C . VAL B 1 52 ? 6.703 1.268 -5.133 1 98.31 52 VAL B C 1
ATOM 1496 O O . VAL B 1 52 ? 6.727 0.191 -4.531 1 98.31 52 VAL B O 1
ATOM 1499 N N . THR B 1 53 ? 5.543 1.816 -5.621 1 98.75 53 THR B N 1
ATOM 1500 C CA . THR B 1 53 ? 4.27 1.17 -5.332 1 98.75 53 THR B CA 1
ATOM 1501 C C . THR B 1 53 ? 3.836 0.282 -6.496 1 98.75 53 THR B C 1
ATOM 1503 O O . THR B 1 53 ? 2.822 -0.413 -6.41 1 98.75 53 THR B O 1
ATOM 1506 N N . ALA B 1 54 ? 4.602 0.22 -7.543 1 98.81 54 ALA B N 1
ATOM 1507 C CA . ALA B 1 54 ? 4.176 -0.485 -8.75 1 98.81 54 ALA B CA 1
ATOM 1508 C C . ALA B 1 54 ? 4.395 -1.989 -8.617 1 98.81 54 ALA B C 1
ATOM 1510 O O . ALA B 1 54 ? 4.988 -2.619 -9.492 1 98.81 54 ALA B O 1
ATOM 1511 N N . HIS B 1 55 ? 3.941 -2.523 -7.539 1 98.94 55 HIS B N 1
ATOM 1512 C CA . HIS B 1 55 ? 3.891 -3.967 -7.324 1 98.94 55 HIS B CA 1
ATOM 1513 C C . HIS B 1 55 ? 2.684 -4.586 -8.023 1 98.94 55 HIS B C 1
ATOM 1515 O O . HIS B 1 55 ? 1.598 -4 -8.031 1 98.94 55 HIS B O 1
ATOM 1521 N N . PRO B 1 56 ? 2.865 -5.766 -8.539 1 98.88 56 PRO B N 1
ATOM 1522 C CA . PRO B 1 56 ? 1.729 -6.391 -9.219 1 98.88 56 PRO B CA 1
ATOM 1523 C C . PRO B 1 56 ? 0.566 -6.684 -8.273 1 98.88 56 PRO B C 1
ATOM 1525 O O . PRO B 1 56 ? -0.598 -6.562 -8.664 1 98.88 56 PRO B O 1
ATOM 1528 N N . GLU B 1 57 ? 0.842 -7.074 -7.02 1 98.88 57 GLU B N 1
ATOM 1529 C CA . GLU B 1 57 ? -0.186 -7.41 -6.039 1 98.88 57 GLU B CA 1
ATOM 1530 C C . GLU B 1 57 ? -1.022 -6.188 -5.676 1 98.88 57 GLU B C 1
ATOM 1532 O O . GLU B 1 57 ? -2.244 -6.281 -5.543 1 98.88 57 GLU B O 1
ATOM 1537 N N . LEU B 1 58 ? -0.338 -5.062 -5.488 1 98.94 58 LEU B N 1
ATOM 1538 C CA . LEU B 1 58 ? -1.053 -3.824 -5.203 1 98.94 58 LEU B CA 1
ATOM 1539 C C . LEU B 1 58 ? -1.943 -3.426 -6.375 1 98.94 58 LEU B C 1
ATOM 1541 O O . LEU B 1 58 ? -3.09 -3.016 -6.18 1 98.94 58 LEU B O 1
ATOM 1545 N N . ALA B 1 59 ? -1.396 -3.557 -7.559 1 98.94 59 ALA B N 1
ATOM 1546 C CA . ALA B 1 59 ? -2.164 -3.24 -8.758 1 98.94 59 ALA B CA 1
ATOM 1547 C C . ALA B 1 59 ? -3.41 -4.113 -8.859 1 98.94 59 ALA B C 1
ATOM 1549 O O . ALA B 1 59 ? -4.48 -3.637 -9.25 1 98.94 59 ALA B O 1
ATOM 1550 N N . LEU B 1 60 ? -3.287 -5.332 -8.539 1 98.94 60 LEU B N 1
ATOM 1551 C CA . LEU B 1 60 ? -4.418 -6.246 -8.656 1 98.94 60 LEU B CA 1
ATOM 1552 C C . LEU B 1 60 ? -5.441 -5.984 -7.555 1 98.94 60 LEU B C 1
ATOM 1554 O O . LEU B 1 60 ? -6.645 -6.137 -7.773 1 98.94 60 LEU B O 1
ATOM 1558 N N . ALA B 1 61 ? -5.004 -5.648 -6.328 1 98.94 61 ALA B N 1
ATOM 1559 C CA . ALA B 1 61 ? -5.945 -5.254 -5.281 1 98.94 61 ALA B CA 1
ATOM 1560 C C . ALA B 1 61 ? -6.75 -4.027 -5.703 1 98.94 61 ALA B C 1
ATOM 1562 O O . ALA B 1 61 ? -7.969 -3.982 -5.512 1 98.94 61 ALA B O 1
ATOM 1563 N N . SER B 1 62 ? -6.031 -3.029 -6.258 1 98.88 62 SER B N 1
ATOM 1564 C CA . SER B 1 62 ? -6.695 -1.855 -6.82 1 98.88 62 SER B CA 1
ATOM 1565 C C . SER B 1 62 ? -7.723 -2.252 -7.875 1 98.88 62 SER B C 1
ATOM 1567 O O . SER B 1 62 ? -8.875 -1.815 -7.824 1 98.88 62 SER B O 1
ATOM 1569 N N . TRP B 1 63 ? -7.316 -3.059 -8.82 1 98.94 63 TRP B N 1
ATOM 1570 C CA . TRP B 1 63 ? -8.195 -3.525 -9.883 1 98.94 63 TRP B CA 1
ATOM 1571 C C . TRP B 1 63 ? -9.43 -4.207 -9.312 1 98.94 63 TRP B C 1
ATOM 1573 O O . TRP B 1 63 ? -10.562 -3.906 -9.711 1 98.94 63 TRP B O 1
ATOM 1583 N N . ALA B 1 64 ? -9.266 -5.098 -8.367 1 98.88 64 ALA B N 1
ATOM 1584 C CA . ALA B 1 64 ? -10.344 -5.879 -7.781 1 98.88 64 ALA B CA 1
ATOM 1585 C C . ALA B 1 64 ? -11.383 -4.973 -7.121 1 98.88 64 ALA B C 1
ATOM 1587 O O . ALA B 1 64 ? -12.586 -5.172 -7.289 1 98.88 64 ALA B O 1
ATOM 1588 N N . SER B 1 65 ? -10.891 -3.988 -6.375 1 98.56 65 SER B N 1
ATOM 1589 C CA . SER B 1 65 ? -11.812 -3.125 -5.641 1 98.56 65 SER B CA 1
ATOM 1590 C C . SER B 1 65 ? -12.641 -2.27 -6.59 1 98.56 65 SER B C 1
ATOM 1592 O O . SER B 1 65 ? -13.773 -1.899 -6.273 1 98.56 65 SER B O 1
ATOM 1594 N N . ARG B 1 66 ? -12.125 -2.045 -7.82 1 98.75 66 ARG B N 1
ATOM 1595 C CA . ARG B 1 66 ? -12.805 -1.173 -8.773 1 98.75 66 ARG B CA 1
ATOM 1596 C C . ARG B 1 66 ? -13.742 -1.971 -9.672 1 98.75 66 ARG B C 1
ATOM 1598 O O . ARG B 1 66 ? -14.664 -1.408 -10.273 1 98.75 66 ARG B O 1
ATOM 1605 N N . HIS B 1 67 ? -13.523 -3.285 -9.781 1 98.75 67 HIS B N 1
ATOM 1606 C CA . HIS B 1 67 ? -14.195 -4.004 -10.859 1 98.75 67 HIS B CA 1
ATOM 1607 C C . HIS B 1 67 ? -15.078 -5.121 -10.305 1 98.75 67 HIS B C 1
ATOM 1609 O O . HIS B 1 67 ? -15.914 -5.668 -11.023 1 98.75 67 HIS B O 1
ATOM 1615 N N . LEU B 1 68 ? -14.875 -5.48 -9.047 1 98.69 68 LEU B N 1
ATOM 1616 C CA . LEU B 1 68 ? -15.609 -6.594 -8.453 1 98.69 68 LEU B CA 1
ATOM 1617 C C . LEU B 1 68 ? -16.453 -6.117 -7.281 1 98.69 68 LEU B C 1
ATOM 1619 O O . LEU B 1 68 ? -16.062 -5.215 -6.543 1 98.69 68 LEU B O 1
ATOM 1623 N N . ASP B 1 69 ? -17.578 -6.719 -7.086 1 98.12 69 ASP B N 1
ATOM 1624 C CA . ASP B 1 69 ? -18.344 -6.457 -5.871 1 98.12 69 ASP B CA 1
ATOM 1625 C C . ASP B 1 69 ? -17.766 -7.227 -4.684 1 98.12 69 ASP B C 1
ATOM 1627 O O . ASP B 1 69 ? -16.875 -8.062 -4.848 1 98.12 69 ASP B O 1
ATOM 1631 N N . PRO B 1 70 ? -18.203 -6.91 -3.488 1 97.25 70 PRO B N 1
ATOM 1632 C CA . PRO B 1 70 ? -17.609 -7.5 -2.287 1 97.25 70 PRO B CA 1
ATOM 1633 C C . PRO B 1 70 ? -17.672 -9.023 -2.283 1 97.25 70 PRO B C 1
ATOM 1635 O O . PRO B 1 70 ? -16.719 -9.688 -1.882 1 97.25 70 PRO B O 1
ATOM 1638 N N . ASP B 1 71 ? -18.75 -9.602 -2.791 1 98.19 71 ASP B N 1
ATOM 1639 C CA . ASP B 1 71 ? -18.891 -11.055 -2.82 1 98.19 71 ASP B CA 1
ATOM 1640 C C . ASP B 1 71 ? -17.922 -11.68 -3.818 1 98.19 71 ASP B C 1
ATOM 1642 O O . ASP B 1 71 ? -17.344 -12.734 -3.555 1 98.19 71 ASP B O 1
ATOM 1646 N N . GLU B 1 72 ? -17.812 -11.031 -4.906 1 98.75 72 GLU B N 1
ATOM 1647 C CA . GLU B 1 72 ? -16.875 -11.5 -5.91 1 98.75 72 GLU B CA 1
ATOM 1648 C C . GLU B 1 72 ? -15.438 -11.453 -5.387 1 98.75 72 GLU B C 1
ATOM 1650 O O . GLU B 1 72 ? -14.656 -12.383 -5.609 1 98.75 72 GLU B O 1
ATOM 1655 N N . ARG B 1 73 ? -15.086 -10.398 -4.715 1 98.69 73 ARG B N 1
ATOM 1656 C CA . ARG B 1 73 ? -13.75 -10.266 -4.145 1 98.69 73 ARG B CA 1
ATOM 1657 C C . ARG B 1 73 ? -13.5 -11.336 -3.092 1 98.69 73 ARG B C 1
ATOM 1659 O O . ARG B 1 73 ? -12.43 -11.953 -3.07 1 98.69 73 ARG B O 1
ATOM 1666 N N . ALA B 1 74 ? -14.438 -11.594 -2.27 1 98.5 74 ALA B N 1
ATOM 1667 C CA . ALA B 1 74 ? -14.312 -12.578 -1.199 1 98.5 74 ALA B CA 1
ATOM 1668 C C . ALA B 1 74 ? -14.07 -13.977 -1.766 1 98.5 74 ALA B C 1
ATOM 1670 O O . ALA B 1 74 ? -13.398 -14.797 -1.146 1 98.5 74 ALA B O 1
ATOM 1671 N N . GLY B 1 75 ? -14.641 -14.227 -2.939 1 98.69 75 GLY B N 1
ATOM 1672 C CA . GLY B 1 75 ? -14.5 -15.531 -3.566 1 98.69 75 GLY B CA 1
ATOM 1673 C C . GLY B 1 75 ? -13.281 -15.641 -4.461 1 98.69 75 GLY B C 1
ATOM 1674 O O . GLY B 1 75 ? -12.953 -16.719 -4.949 1 98.69 75 GLY B O 1
ATOM 1675 N N . ALA B 1 76 ? -12.531 -14.57 -4.672 1 98.88 76 ALA B N 1
ATOM 1676 C CA . ALA B 1 76 ? -11.406 -14.539 -5.598 1 98.88 76 ALA B CA 1
ATOM 1677 C C . ALA B 1 76 ? -10.125 -15.031 -4.922 1 98.88 76 ALA B C 1
ATOM 1679 O O . ALA B 1 76 ? -10.031 -15.039 -3.691 1 98.88 76 ALA B O 1
ATOM 1680 N N . THR B 1 77 ? -9.164 -15.484 -5.699 1 98.94 77 THR B N 1
ATOM 1681 C CA . THR B 1 77 ? -7.828 -15.883 -5.273 1 98.94 77 THR B CA 1
ATOM 1682 C C . THR B 1 77 ? -6.762 -15.07 -6.004 1 98.94 77 THR B C 1
ATOM 1684 O O . THR B 1 77 ? -6.812 -14.93 -7.227 1 98.94 77 THR B O 1
ATOM 1687 N N . MET B 1 78 ? -5.855 -14.531 -5.289 1 98.94 78 MET B N 1
ATOM 1688 C CA . MET B 1 78 ? -4.66 -13.953 -5.895 1 98.94 78 MET B CA 1
ATOM 1689 C C . MET B 1 78 ? -3.48 -14.914 -5.797 1 98.94 78 MET B C 1
ATOM 1691 O O . MET B 1 78 ? -3.146 -15.391 -4.707 1 98.94 78 MET B O 1
ATOM 1695 N N . TYR B 1 79 ? -2.938 -15.219 -6.887 1 98.94 79 TYR B N 1
ATOM 1696 C CA . TYR B 1 79 ? -1.697 -15.984 -6.969 1 98.94 79 TYR B CA 1
ATOM 1697 C C . TYR B 1 79 ? -0.506 -15.062 -7.207 1 98.94 79 TYR B C 1
ATOM 1699 O O . TYR B 1 79 ? -0.593 -14.117 -7.992 1 98.94 79 TYR B O 1
ATOM 1707 N N . THR B 1 80 ? 0.579 -15.32 -6.523 1 98.94 80 THR B N 1
ATOM 1708 C CA . THR B 1 80 ? 1.753 -14.477 -6.699 1 98.94 80 THR B CA 1
ATOM 1709 C C . THR B 1 80 ? 3.031 -15.305 -6.664 1 98.94 80 THR B C 1
ATOM 1711 O O . THR B 1 80 ? 3.09 -16.344 -5.992 1 98.94 80 THR B O 1
ATOM 1714 N N . SER B 1 81 ? 4.031 -14.859 -7.395 1 98.88 81 SER B N 1
ATOM 1715 C CA . SER B 1 81 ? 5.312 -15.562 -7.422 1 98.88 81 SER B CA 1
ATOM 1716 C C . SER B 1 81 ? 6.043 -15.422 -6.094 1 98.88 81 SER B C 1
ATOM 1718 O O . SER B 1 81 ? 6.812 -16.312 -5.707 1 98.88 81 SER B O 1
ATOM 1720 N N . GLY B 1 82 ? 5.898 -14.297 -5.48 1 98.31 82 GLY B N 1
ATOM 1721 C CA . GLY B 1 82 ? 6.496 -14.055 -4.18 1 98.31 82 GLY B CA 1
ATOM 1722 C C . GLY B 1 82 ? 5.488 -13.609 -3.135 1 98.31 82 GLY B C 1
ATOM 1723 O O . GLY B 1 82 ? 4.527 -12.906 -3.455 1 98.31 82 GLY B O 1
ATOM 1724 N N . GLU B 1 83 ? 5.742 -13.977 -1.884 1 98.5 83 GLU B N 1
ATOM 1725 C CA . GLU B 1 83 ? 4.922 -13.555 -0.751 1 98.5 83 GLU B CA 1
ATOM 1726 C C . GLU B 1 83 ? 4.723 -12.047 -0.746 1 98.5 83 GLU B C 1
ATOM 1728 O O . GLU B 1 83 ? 5.656 -11.289 -1.033 1 98.5 83 GLU B O 1
ATOM 1733 N N . HIS B 1 84 ? 3.445 -11.602 -0.469 1 97.06 84 HIS B N 1
ATOM 1734 C CA . HIS B 1 84 ? 3.135 -10.18 -0.352 1 97.06 84 HIS B CA 1
ATOM 1735 C C . HIS B 1 84 ? 4.09 -9.484 0.614 1 97.06 84 HIS B C 1
ATOM 1737 O O . HIS B 1 84 ? 4.438 -10.039 1.658 1 97.06 84 HIS B O 1
ATOM 1743 N N . CYS B 1 85 ? 4.539 -8.258 0.286 1 98.25 85 CYS B N 1
ATOM 1744 C CA . CYS B 1 85 ? 5.059 -7.387 1.331 1 98.25 85 CYS B CA 1
ATOM 1745 C C . CYS B 1 85 ? 3.932 -6.836 2.193 1 98.25 85 CYS B C 1
ATOM 1747 O O . CYS B 1 85 ? 2.756 -7.062 1.904 1 98.25 85 CYS B O 1
ATOM 1749 N N . ALA B 1 86 ? 4.223 -6.105 3.213 1 98.69 86 ALA B N 1
ATOM 1750 C CA . ALA B 1 86 ? 3.211 -5.562 4.117 1 98.69 86 ALA B CA 1
ATOM 1751 C C . ALA B 1 86 ? 2.281 -4.602 3.383 1 98.69 86 ALA B C 1
ATOM 1753 O O . ALA B 1 86 ? 1.085 -4.535 3.676 1 98.69 86 ALA B O 1
ATOM 1754 N N . MET B 1 87 ? 2.803 -3.809 2.457 1 98.88 87 MET B N 1
ATOM 1755 C CA . MET B 1 87 ? 1.995 -2.891 1.658 1 98.88 87 MET B CA 1
ATOM 1756 C C . MET B 1 87 ? 0.917 -3.645 0.886 1 98.88 87 MET B C 1
ATOM 1758 O O . MET B 1 87 ? -0.27 -3.334 1.004 1 98.88 87 MET B O 1
ATOM 1762 N N . CYS B 1 88 ? 1.289 -4.621 0.194 1 98.94 88 CYS B N 1
ATOM 1763 C CA . CYS B 1 88 ? 0.379 -5.355 -0.678 1 98.94 88 CYS B CA 1
ATOM 1764 C C . CYS B 1 88 ? -0.546 -6.258 0.132 1 98.94 88 CYS B C 1
ATOM 1766 O O . CYS B 1 88 ? -1.699 -6.473 -0.246 1 98.94 88 CYS B O 1
ATOM 1768 N N . ALA B 1 89 ? 0.007 -6.82 1.189 1 98.94 89 ALA B N 1
ATOM 1769 C CA . ALA B 1 89 ? -0.843 -7.625 2.061 1 98.94 89 ALA B CA 1
ATOM 1770 C C . ALA B 1 89 ? -1.984 -6.793 2.639 1 98.94 89 ALA B C 1
ATOM 1772 O O . ALA B 1 89 ? -3.127 -7.254 2.703 1 98.94 89 ALA B O 1
ATOM 1773 N N . THR B 1 90 ? -1.664 -5.613 3.104 1 98.94 90 THR B N 1
ATOM 1774 C CA . THR B 1 90 ? -2.689 -4.727 3.646 1 98.94 90 THR B CA 1
ATOM 1775 C C . THR B 1 90 ? -3.717 -4.371 2.576 1 98.94 90 THR B C 1
ATOM 1777 O O . THR B 1 90 ? -4.922 -4.387 2.836 1 98.94 90 THR B O 1
ATOM 1780 N N . ALA B 1 91 ? -3.238 -4.078 1.346 1 98.94 91 ALA B N 1
ATOM 1781 C CA . ALA B 1 91 ? -4.152 -3.799 0.24 1 98.94 91 ALA B CA 1
ATOM 1782 C C . ALA B 1 91 ? -5.059 -4.992 -0.038 1 98.94 91 ALA B C 1
ATOM 1784 O O . ALA B 1 91 ? -6.25 -4.828 -0.307 1 98.94 91 ALA B O 1
ATOM 1785 N N . HIS B 1 92 ? -4.496 -6.211 -0.01 1 98.94 92 HIS B N 1
ATOM 1786 C CA . HIS B 1 92 ? -5.246 -7.445 -0.206 1 98.94 92 HIS B CA 1
ATOM 1787 C C . HIS B 1 92 ? -6.391 -7.562 0.794 1 98.94 92 HIS B C 1
ATOM 1789 O O . HIS B 1 92 ? -7.531 -7.84 0.411 1 98.94 92 HIS B O 1
ATOM 1795 N N . VAL B 1 93 ? -6.086 -7.289 2.057 1 98.94 93 VAL B N 1
ATOM 1796 C CA . VAL B 1 93 ? -7.07 -7.34 3.131 1 98.94 93 VAL B CA 1
ATOM 1797 C C . VAL B 1 93 ? -8.141 -6.277 2.9 1 98.94 93 VAL B C 1
ATOM 1799 O O . VAL B 1 93 ? -9.336 -6.578 2.932 1 98.94 93 VAL B O 1
ATOM 1802 N N . LYS B 1 94 ? -7.742 -5.07 2.615 1 98.5 94 LYS B N 1
ATOM 1803 C CA . LYS B 1 94 ? -8.672 -3.951 2.467 1 98.5 94 LYS B CA 1
ATOM 1804 C C . LYS B 1 94 ? -9.586 -4.152 1.262 1 98.5 94 LYS B C 1
ATOM 1806 O O . LYS B 1 94 ? -10.742 -3.736 1.279 1 98.5 94 LYS B O 1
ATOM 1811 N N . ALA B 1 95 ? -9.062 -4.801 0.223 1 98.69 95 ALA B N 1
ATOM 1812 C CA . ALA B 1 95 ? -9.852 -5.074 -0.973 1 98.69 95 ALA B CA 1
ATOM 1813 C C . ALA B 1 95 ? -10.883 -6.172 -0.707 1 98.69 95 ALA B C 1
ATOM 1815 O O . ALA B 1 95 ? -11.844 -6.324 -1.463 1 98.69 95 ALA B O 1
ATOM 1816 N N . GLY B 1 96 ? -10.617 -6.961 0.326 1 98.5 96 GLY B N 1
ATOM 1817 C CA . GLY B 1 96 ? -11.531 -8.039 0.658 1 98.5 96 GLY B CA 1
ATOM 1818 C C . GLY B 1 96 ? -11.32 -9.281 -0.189 1 98.5 96 GLY B C 1
ATOM 1819 O O . GLY B 1 96 ? -12.258 -10.039 -0.439 1 98.5 96 GLY B O 1
ATOM 1820 N N . ILE B 1 97 ? -10.125 -9.531 -0.728 1 98.81 97 ILE B N 1
ATOM 1821 C CA . ILE B 1 97 ? -9.82 -10.727 -1.51 1 98.81 97 ILE B CA 1
ATOM 1822 C C . ILE B 1 97 ? -9.703 -11.93 -0.583 1 98.81 97 ILE B C 1
ATOM 1824 O O . ILE B 1 97 ? -8.992 -11.883 0.425 1 98.81 97 ILE B O 1
ATOM 1828 N N . GLY B 1 98 ? -10.281 -12.992 -0.921 1 98.81 98 GLY B N 1
ATOM 1829 C CA . GLY B 1 98 ? -10.523 -14.07 0.024 1 98.81 98 GLY B CA 1
ATOM 1830 C C . GLY B 1 98 ? -9.312 -14.961 0.226 1 98.81 98 GLY B C 1
ATOM 1831 O O . GLY B 1 98 ? -9.102 -15.492 1.321 1 98.81 98 GLY B O 1
ATOM 1832 N N . ARG B 1 99 ? -8.516 -15.164 -0.82 1 98.88 99 ARG B N 1
ATOM 1833 C CA . ARG B 1 99 ? -7.465 -16.172 -0.768 1 98.88 99 ARG B CA 1
ATOM 1834 C C . ARG B 1 99 ? -6.195 -15.672 -1.451 1 98.88 99 ARG B C 1
ATOM 1836 O O . ARG B 1 99 ? -6.262 -15 -2.486 1 98.88 99 ARG B O 1
ATOM 1843 N N . LEU B 1 100 ? -5.074 -15.969 -0.827 1 98.94 100 LEU B N 1
ATOM 1844 C CA . LEU B 1 100 ? -3.74 -15.695 -1.355 1 98.94 100 LEU B CA 1
ATOM 1845 C C . LEU B 1 100 ? -2.914 -16.969 -1.43 1 98.94 100 LEU B C 1
ATOM 1847 O O . LEU B 1 100 ? -2.848 -17.734 -0.458 1 98.94 100 LEU B O 1
ATOM 1851 N N . VAL B 1 101 ? -2.297 -17.234 -2.568 1 98.94 101 VAL B N 1
ATOM 1852 C CA . VAL B 1 101 ? -1.384 -18.344 -2.758 1 98.94 101 VAL B CA 1
ATOM 1853 C C . VAL B 1 101 ? -0.067 -17.844 -3.348 1 98.94 101 VAL B C 1
ATOM 1855 O O . VAL B 1 101 ? -0.063 -17.078 -4.309 1 98.94 101 VAL B O 1
ATOM 1858 N N . TYR B 1 102 ? 1.104 -18.219 -2.791 1 98.94 102 TYR B N 1
ATOM 1859 C CA . TYR B 1 102 ? 2.367 -17.688 -3.291 1 98.94 102 TYR B CA 1
ATOM 1860 C C . TYR B 1 102 ? 3.416 -18.797 -3.408 1 98.94 102 TYR B C 1
ATOM 1862 O O . TYR B 1 102 ? 3.305 -19.844 -2.762 1 98.94 102 TYR B O 1
ATOM 1870 N N . VAL B 1 103 ? 4.422 -18.547 -4.117 1 98.94 103 VAL B N 1
ATOM 1871 C CA . VAL B 1 103 ? 5.449 -19.547 -4.383 1 98.94 103 VAL B CA 1
ATOM 1872 C C . VAL B 1 103 ? 6.586 -19.406 -3.371 1 98.94 103 VAL B C 1
ATOM 1874 O O . VAL B 1 103 ? 6.816 -20.297 -2.557 1 98.94 103 VAL B O 1
ATOM 1877 N N . LEU B 1 104 ? 7.305 -18.312 -3.426 1 98.75 104 LEU B N 1
ATOM 1878 C CA . LEU B 1 104 ? 8.453 -18.062 -2.559 1 98.75 104 LEU B CA 1
ATOM 1879 C C . LEU B 1 104 ? 8.055 -17.219 -1.354 1 98.75 104 LEU B C 1
ATOM 1881 O O . LEU B 1 104 ? 7.34 -16.234 -1.497 1 98.75 104 LEU B O 1
ATOM 1885 N N . SER B 1 105 ? 8.523 -17.609 -0.163 1 98.31 105 SER B N 1
ATOM 1886 C CA . SER B 1 105 ? 8.305 -16.812 1.04 1 98.31 105 SER B CA 1
ATOM 1887 C C . SER B 1 105 ? 9.266 -15.625 1.099 1 98.31 105 SER B C 1
ATOM 1889 O O . SER B 1 105 ? 10.258 -15.586 0.371 1 98.31 105 SER B O 1
ATOM 1891 N N . ALA B 1 106 ? 8.922 -14.688 1.965 1 96.88 106 ALA B N 1
ATOM 1892 C CA . ALA B 1 106 ? 9.75 -13.5 2.145 1 96.88 106 ALA B CA 1
ATOM 1893 C C . ALA B 1 106 ? 11.172 -13.875 2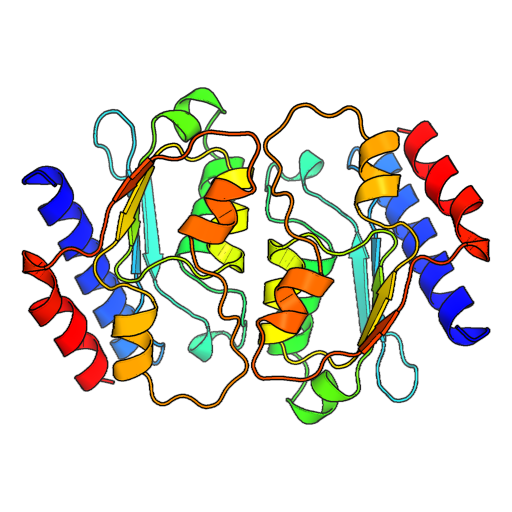.566 1 96.88 106 ALA B C 1
ATOM 1895 O O . ALA B 1 106 ? 12.148 -13.352 2.029 1 96.88 106 ALA B O 1
ATOM 1896 N N . PRO B 1 107 ? 11.383 -14.82 3.488 1 96.12 107 PRO B N 1
ATOM 1897 C CA . PRO B 1 107 ? 12.75 -15.234 3.832 1 96.12 107 PRO B CA 1
ATOM 1898 C C . PRO B 1 107 ? 13.492 -15.859 2.654 1 96.12 107 PRO B C 1
ATOM 1900 O O . PRO B 1 107 ? 14.688 -15.617 2.477 1 96.12 107 PRO B O 1
ATOM 1903 N N . MET B 1 108 ? 12.812 -16.672 1.846 1 96.75 108 MET B N 1
ATOM 1904 C CA . MET B 1 108 ? 13.438 -17.266 0.659 1 96.75 108 MET B CA 1
ATOM 1905 C C . MET B 1 108 ? 13.875 -16.172 -0.313 1 96.75 108 MET B C 1
ATOM 1907 O O . MET B 1 108 ? 14.969 -16.234 -0.872 1 96.75 108 MET B O 1
ATOM 1911 N N . ILE B 1 109 ? 13.023 -15.18 -0.506 1 96.5 109 ILE B N 1
ATOM 1912 C CA . ILE B 1 109 ? 13.297 -14.07 -1.41 1 96.5 109 ILE B CA 1
ATOM 1913 C C . ILE B 1 109 ? 14.5 -13.281 -0.898 1 96.5 109 ILE B C 1
ATOM 1915 O O . ILE B 1 109 ? 15.359 -12.867 -1.682 1 96.5 109 ILE B O 1
ATOM 1919 N N . ALA B 1 110 ? 14.539 -13.023 0.39 1 93.56 110 ALA B N 1
ATOM 1920 C CA . ALA B 1 110 ? 15.625 -12.258 1.002 1 93.56 110 ALA B CA 1
ATOM 1921 C C . ALA B 1 110 ? 16.969 -12.922 0.732 1 93.56 110 ALA B C 1
ATOM 1923 O O . ALA B 1 110 ? 18 -12.234 0.606 1 93.56 110 ALA B O 1
ATOM 1924 N N . GLU B 1 111 ? 17.047 -14.195 0.6 1 93.44 111 GLU B N 1
ATOM 1925 C CA . GLU B 1 111 ? 18.281 -14.922 0.306 1 93.44 111 GLU B CA 1
ATOM 1926 C C . GLU B 1 111 ? 18.703 -14.711 -1.142 1 93.44 111 GLU B C 1
ATOM 1928 O O . GLU B 1 111 ? 19.891 -14.797 -1.459 1 93.44 111 GLU B O 1
ATOM 1933 N N . LEU B 1 112 ? 17.703 -14.43 -1.981 1 92.62 112 LEU B N 1
ATOM 1934 C CA . LEU B 1 112 ? 17.953 -14.305 -3.414 1 92.62 112 LEU B CA 1
ATOM 1935 C C . LEU B 1 112 ? 18.25 -12.859 -3.795 1 92.62 112 LEU B C 1
ATOM 1937 O O . LEU B 1 112 ? 18.891 -12.602 -4.824 1 92.62 112 LEU B O 1
ATOM 1941 N N . ASP B 1 113 ? 17.594 -12.031 -3.082 1 81.5 113 ASP B N 1
ATOM 1942 C CA . ASP B 1 113 ? 17.641 -10.602 -3.391 1 81.5 113 ASP B CA 1
ATOM 1943 C C . ASP B 1 113 ? 18.688 -9.898 -2.533 1 81.5 113 ASP B C 1
ATOM 1945 O O . ASP B 1 113 ? 18.578 -9.852 -1.308 1 81.5 113 ASP B O 1
ATOM 1949 N N . SER B 1 114 ? 19.766 -9.461 -3.15 1 74.88 114 SER B N 1
ATOM 1950 C CA . SER B 1 114 ? 20.875 -8.805 -2.459 1 74.88 114 SER B CA 1
ATOM 1951 C C . SER B 1 114 ? 20.672 -7.293 -2.395 1 74.88 114 SER B C 1
ATOM 1953 O O . SER B 1 114 ? 21.594 -6.543 -2.096 1 74.88 114 SER B O 1
ATOM 1955 N N . GLY B 1 115 ? 19.531 -6.91 -2.633 1 76.69 115 GLY B N 1
ATOM 1956 C CA . GLY B 1 115 ? 19.312 -5.473 -2.641 1 76.69 115 GLY B CA 1
ATOM 1957 C C . GLY B 1 115 ? 19.469 -4.84 -1.271 1 76.69 115 GLY B C 1
ATOM 1958 O O . GLY B 1 115 ? 19.25 -5.496 -0.251 1 76.69 115 GLY B O 1
ATOM 1959 N N . ASP B 1 116 ? 19.938 -3.582 -1.259 1 82.69 116 ASP B N 1
ATOM 1960 C CA . ASP B 1 116 ? 20.203 -2.865 -0.016 1 82.69 116 ASP B CA 1
ATOM 1961 C C . ASP B 1 116 ? 19.172 -1.755 0.208 1 82.69 116 ASP B C 1
ATOM 1963 O O . ASP B 1 116 ? 19.344 -0.918 1.098 1 82.69 116 ASP B O 1
ATOM 1967 N N . GLY B 1 117 ? 18.156 -1.774 -0.478 1 89.19 117 GLY B N 1
ATOM 1968 C CA . GLY B 1 117 ? 17.172 -0.719 -0.33 1 89.19 117 GLY B CA 1
ATOM 1969 C C . GLY B 1 117 ? 16.297 -0.892 0.894 1 89.19 117 GLY B C 1
ATOM 1970 O O . GLY B 1 117 ? 16.453 -1.854 1.647 1 89.19 117 GLY B O 1
ATOM 1971 N N . PRO B 1 118 ? 15.445 0.074 1.167 1 94.88 118 PRO B N 1
ATOM 1972 C CA . PRO B 1 118 ? 14.531 0.013 2.312 1 94.88 118 PRO B CA 1
ATOM 1973 C C . PRO B 1 118 ? 13.609 -1.2 2.266 1 94.88 118 PRO B C 1
ATOM 1975 O O . PRO B 1 118 ? 13.062 -1.524 1.208 1 94.88 118 PRO B O 1
ATOM 1978 N N . THR B 1 119 ? 13.453 -1.908 3.352 1 94.75 119 THR B N 1
ATOM 1979 C CA . THR B 1 119 ? 12.586 -3.074 3.475 1 94.75 119 THR B CA 1
ATOM 1980 C C . THR B 1 119 ? 11.82 -3.043 4.797 1 94.75 119 THR B C 1
ATOM 1982 O O . THR B 1 119 ? 12.25 -2.389 5.75 1 94.75 119 THR B O 1
ATOM 1985 N N . VAL B 1 120 ? 10.727 -3.627 4.824 1 97.88 120 VAL B N 1
ATOM 1986 C CA . VAL B 1 120 ? 9.906 -3.82 6.012 1 97.88 120 VAL B CA 1
ATOM 1987 C C . VAL B 1 120 ? 9.766 -5.312 6.309 1 97.88 120 VAL B C 1
ATOM 1989 O O . VAL B 1 120 ? 9.289 -6.078 5.469 1 97.88 120 VAL B O 1
ATOM 1992 N N . GLY B 1 121 ? 10.117 -5.723 7.469 1 97.5 121 GLY B N 1
ATOM 1993 C CA . GLY B 1 121 ? 10.195 -7.129 7.828 1 97.5 121 GLY B CA 1
ATOM 1994 C C . GLY B 1 121 ? 8.875 -7.691 8.328 1 97.5 121 GLY B C 1
ATOM 1995 O O . GLY B 1 121 ? 8.859 -8.68 9.062 1 97.5 121 GLY B O 1
ATOM 1996 N N . LEU B 1 122 ? 7.77 -7.09 8.125 1 98.56 122 LEU B N 1
ATOM 1997 C CA . LEU B 1 122 ? 6.449 -7.652 8.383 1 98.56 122 LEU B CA 1
ATOM 1998 C C . LEU B 1 122 ? 5.996 -8.539 7.234 1 98.56 122 LEU B C 1
ATOM 2000 O O . LEU B 1 122 ? 6.129 -8.172 6.066 1 98.56 122 LEU B O 1
ATOM 2004 N N . ARG B 1 123 ? 5.492 -9.719 7.535 1 98.25 123 ARG B N 1
ATOM 2005 C CA . ARG B 1 123 ? 5.074 -10.688 6.527 1 98.25 123 ARG B CA 1
ATOM 2006 C C . ARG B 1 123 ? 3.557 -10.711 6.383 1 98.25 123 ARG B C 1
ATOM 2008 O O . ARG B 1 123 ? 2.844 -10.094 7.176 1 98.25 123 ARG B O 1
ATOM 2015 N N . VAL B 1 124 ? 3.07 -11.43 5.438 1 98.69 124 VAL B N 1
ATOM 2016 C CA . VAL B 1 124 ? 1.639 -11.5 5.16 1 98.69 124 VAL B CA 1
ATOM 2017 C C . VAL B 1 124 ? 0.903 -12.062 6.375 1 98.69 124 VAL B C 1
ATOM 2019 O O . VAL B 1 124 ? -0.2 -11.617 6.699 1 98.69 124 VAL B O 1
ATOM 2022 N N . HIS B 1 125 ? 1.495 -12.969 7.051 1 98.56 125 HIS B N 1
ATOM 2023 C CA . HIS B 1 125 ? 0.841 -13.586 8.195 1 98.56 125 HIS B CA 1
ATOM 2024 C C . HIS B 1 125 ? 0.713 -12.602 9.359 1 98.56 125 HIS B C 1
ATOM 2026 O O . HIS B 1 125 ? -0.258 -12.656 10.117 1 98.56 125 HIS B O 1
ATOM 2032 N N . ASP B 1 126 ? 1.723 -11.719 9.555 1 98.75 126 ASP B N 1
ATOM 2033 C CA . ASP B 1 126 ? 1.6 -10.656 10.547 1 98.75 126 ASP B CA 1
ATOM 2034 C C . ASP B 1 126 ? 0.411 -9.75 10.242 1 98.75 126 ASP B C 1
ATOM 2036 O O . ASP B 1 126 ? -0.363 -9.406 11.133 1 98.75 126 ASP B O 1
ATOM 2040 N N . VAL B 1 127 ? 0.263 -9.383 8.93 1 98.88 127 VAL B N 1
ATOM 2041 C CA . VAL B 1 127 ? -0.786 -8.469 8.492 1 98.88 127 VAL B CA 1
ATOM 2042 C C . VAL B 1 127 ? -2.154 -9.117 8.68 1 98.88 127 VAL B C 1
ATOM 2044 O O . VAL B 1 127 ? -3.061 -8.516 9.266 1 98.88 127 VAL B O 1
ATOM 2047 N N . VAL B 1 128 ? -2.311 -10.391 8.25 1 98.75 128 VAL B N 1
ATOM 2048 C CA . VAL B 1 128 ? -3.586 -11.094 8.32 1 98.75 128 VAL B CA 1
ATOM 2049 C C . VAL B 1 128 ? -3.967 -11.32 9.781 1 98.75 128 VAL B C 1
ATOM 2051 O O . VAL B 1 128 ? -5.137 -11.195 10.156 1 98.75 128 VAL B O 1
ATOM 2054 N N . ALA B 1 129 ? -2.998 -11.648 10.602 1 98.62 129 ALA B N 1
ATOM 2055 C CA . ALA B 1 129 ? -3.262 -11.867 12.023 1 98.62 129 ALA B CA 1
ATOM 2056 C C . ALA B 1 129 ? -3.793 -10.594 12.68 1 98.62 129 ALA B C 1
ATOM 2058 O O . ALA B 1 129 ? -4.531 -10.664 13.664 1 98.62 129 ALA B O 1
ATOM 2059 N N . ALA B 1 130 ? -3.455 -9.453 12.164 1 98.56 130 ALA B N 1
ATOM 2060 C CA . ALA B 1 130 ? -3.854 -8.172 12.742 1 98.56 130 ALA B CA 1
ATOM 2061 C C . ALA B 1 130 ? -5.109 -7.633 12.062 1 98.56 130 ALA B C 1
ATOM 2063 O O . ALA B 1 130 ? -5.523 -6.496 12.312 1 98.56 130 ALA B O 1
ATOM 2064 N N . SER B 1 131 ? -5.672 -8.375 11.195 1 98.31 131 SER B N 1
ATOM 2065 C CA . SER B 1 131 ? -6.848 -7.926 10.461 1 98.31 131 SER B CA 1
ATOM 2066 C C . SER B 1 131 ? -8.133 -8.367 11.156 1 98.31 131 SER B C 1
ATOM 2068 O O . SER B 1 131 ? -8.117 -9.289 11.977 1 98.31 131 SER B O 1
ATOM 2070 N N . ASN B 1 132 ? -9.281 -7.703 10.852 1 97.12 132 ASN B N 1
ATOM 2071 C CA . ASN B 1 132 ? -10.578 -8.062 11.43 1 97.12 132 ASN B CA 1
ATOM 2072 C C . ASN B 1 132 ? -11.344 -9.023 10.523 1 97.12 132 ASN B C 1
ATOM 2074 O O . ASN B 1 132 ? -12.539 -9.25 10.719 1 97.12 132 ASN B O 1
ATOM 2078 N N . VAL B 1 133 ? -10.648 -9.484 9.445 1 97.5 133 VAL B N 1
ATOM 2079 C CA . VAL B 1 133 ? -11.297 -10.398 8.508 1 97.5 133 VAL B CA 1
ATOM 2080 C C . VAL B 1 133 ? -10.422 -11.641 8.32 1 97.5 133 VAL B C 1
ATOM 2082 O O . VAL B 1 133 ? -9.227 -11.617 8.633 1 97.5 133 VAL B O 1
ATOM 2085 N N . GLU B 1 134 ? -11.062 -12.68 7.801 1 97.06 134 GLU B N 1
ATOM 2086 C CA . GLU B 1 134 ? -10.32 -13.898 7.5 1 97.06 134 GLU B CA 1
ATOM 2087 C C . GLU B 1 134 ? -9.766 -13.867 6.082 1 97.06 134 GLU B C 1
ATOM 2089 O O . GLU B 1 134 ? -10.453 -13.445 5.148 1 97.06 134 GLU B O 1
ATOM 2094 N N . VAL B 1 135 ? -8.555 -14.203 5.906 1 98.62 135 VAL B N 1
ATOM 2095 C CA . VAL B 1 135 ? -7.895 -14.406 4.621 1 98.62 135 VAL B CA 1
ATOM 2096 C C . VAL B 1 135 ? -7.191 -15.766 4.613 1 98.62 135 VAL B C 1
ATOM 2098 O O . VAL B 1 135 ? -6.426 -16.078 5.527 1 98.62 135 VAL B O 1
ATOM 2101 N N . VAL B 1 136 ? -7.469 -16.578 3.664 1 98.81 136 VAL B N 1
ATOM 2102 C CA . VAL B 1 136 ? -6.762 -17.844 3.508 1 98.81 136 VAL B CA 1
ATOM 2103 C C . VAL B 1 136 ? -5.418 -17.594 2.826 1 98.81 136 VAL B C 1
ATOM 2105 O O . VAL B 1 136 ? -5.363 -17.062 1.714 1 98.81 136 VAL B O 1
ATOM 2108 N N . VAL B 1 137 ? -4.359 -17.953 3.508 1 98.94 137 VAL B N 1
ATOM 2109 C CA . VAL B 1 137 ? -3.02 -17.766 2.963 1 98.94 137 VAL B CA 1
ATOM 2110 C C . VAL B 1 137 ? -2.33 -19.125 2.812 1 98.94 137 VAL B C 1
ATOM 2112 O O . VAL B 1 137 ? -2.201 -19.875 3.783 1 98.94 137 VAL B O 1
ATOM 2115 N N . GLU B 1 138 ? -1.904 -19.406 1.61 1 98.88 138 GLU B N 1
ATOM 2116 C CA . GLU B 1 138 ? -1.201 -20.656 1.345 1 98.88 138 GLU B CA 1
ATOM 2117 C C . GLU B 1 138 ? 0.133 -20.406 0.649 1 98.88 138 GLU B C 1
ATOM 2119 O O . GLU B 1 138 ? 0.204 -19.625 -0.304 1 98.88 138 GLU B O 1
ATOM 2124 N N . GLY B 1 139 ? 1.167 -21.078 1.067 1 98.5 139 GLY B N 1
ATOM 2125 C CA . GLY B 1 139 ? 2.529 -20.984 0.565 1 98.5 139 GLY B CA 1
ATOM 2126 C C . GLY B 1 139 ? 3.576 -21.219 1.638 1 98.5 139 GLY B C 1
ATOM 2127 O O . GLY B 1 139 ? 3.25 -21.312 2.822 1 98.5 139 GLY B O 1
ATOM 2128 N N . PRO B 1 140 ? 4.766 -21.281 1.325 1 98.62 140 PRO B N 1
ATOM 2129 C CA . PRO B 1 140 ? 5.359 -21.328 -0.013 1 98.62 140 PRO B CA 1
ATOM 2130 C C . PRO B 1 140 ? 5.016 -22.609 -0.768 1 98.62 140 PRO B C 1
ATOM 2132 O O . PRO B 1 140 ? 4.336 -23.484 -0.228 1 98.62 140 PRO B O 1
ATOM 2135 N N . CYS B 1 141 ? 5.277 -22.672 -2.047 1 98.81 141 CYS B N 1
ATOM 2136 C CA . CYS B 1 141 ? 5.055 -23.812 -2.91 1 98.81 141 CYS B CA 1
ATOM 2137 C C . CYS B 1 141 ? 6.367 -24.516 -3.248 1 98.81 141 CYS B C 1
ATOM 2139 O O . CYS B 1 141 ? 7.02 -24.172 -4.234 1 98.81 141 CYS B O 1
ATOM 2141 N N . PRO B 1 142 ? 6.793 -25.5 -2.512 1 97.94 142 PRO B N 1
ATOM 2142 C CA . PRO B 1 142 ? 8.078 -26.156 -2.727 1 97.94 142 PRO B CA 1
ATOM 2143 C C . PRO B 1 142 ? 8.227 -26.734 -4.137 1 97.94 142 PRO B C 1
ATOM 2145 O O . PRO B 1 142 ? 9.32 -26.734 -4.699 1 97.94 142 PRO B O 1
ATOM 2148 N N . GLU B 1 143 ? 7.203 -27.172 -4.703 1 98.12 143 GLU B N 1
ATOM 2149 C CA . GLU B 1 143 ? 7.211 -27.812 -6.016 1 98.12 143 GLU B CA 1
ATOM 2150 C C . GLU B 1 143 ? 7.699 -26.844 -7.098 1 98.12 143 GLU B C 1
ATOM 2152 O O . GLU B 1 143 ? 8.32 -27.266 -8.078 1 98.12 143 GLU B O 1
ATOM 2157 N N . LEU B 1 144 ? 7.387 -25.625 -6.855 1 98.69 144 LEU B N 1
ATOM 2158 C CA . LEU B 1 144 ? 7.707 -24.656 -7.895 1 98.69 144 LEU B CA 1
ATOM 2159 C C . LEU B 1 144 ? 8.836 -23.734 -7.445 1 98.69 144 LEU B C 1
ATOM 2161 O O . LEU B 1 144 ? 9.172 -22.781 -8.148 1 98.69 144 LEU B O 1
ATOM 2165 N N . ALA B 1 145 ? 9.398 -23.984 -6.266 1 98.19 145 ALA B N 1
ATOM 2166 C CA . ALA B 1 145 ? 10.414 -23.109 -5.688 1 98.19 145 ALA B CA 1
ATOM 2167 C C . ALA B 1 145 ? 11.625 -22.984 -6.609 1 98.19 145 ALA B C 1
ATOM 2169 O O . ALA B 1 145 ? 12.172 -21.891 -6.785 1 98.19 145 ALA B O 1
ATOM 2170 N N . GLY B 1 146 ? 12.055 -24.109 -7.195 1 97.75 146 GLY B N 1
ATOM 2171 C CA . GLY B 1 146 ? 13.195 -24.094 -8.102 1 97.75 146 GLY B CA 1
ATOM 2172 C C . GLY B 1 146 ? 12.977 -23.234 -9.32 1 97.75 146 GLY B C 1
ATOM 2173 O O . GLY B 1 146 ? 13.844 -22.438 -9.688 1 97.75 146 GLY B O 1
ATOM 2174 N N . GLU B 1 147 ? 11.883 -23.422 -9.93 1 98 147 GLU B N 1
ATOM 2175 C CA . GLU B 1 147 ? 11.531 -22.641 -11.109 1 98 147 GLU B CA 1
ATOM 2176 C C . GLU B 1 147 ? 11.484 -21.156 -10.781 1 98 147 GLU B C 1
ATOM 2178 O O . GLU B 1 147 ? 11.984 -20.328 -11.555 1 98 147 GLU B O 1
ATOM 2183 N N . ALA B 1 148 ? 10.859 -20.828 -9.688 1 98.25 148 ALA B N 1
ATOM 2184 C CA . ALA B 1 148 ? 10.734 -19.438 -9.297 1 98.25 148 ALA B CA 1
ATOM 2185 C C . ALA B 1 148 ? 12.094 -18.828 -8.977 1 98.25 148 ALA B C 1
ATOM 2187 O O . ALA B 1 148 ? 12.383 -17.688 -9.352 1 98.25 148 ALA B O 1
ATOM 2188 N N . THR B 1 149 ? 12.938 -19.547 -8.281 1 97.62 149 THR B N 1
ATOM 2189 C CA . THR B 1 149 ? 14.281 -19.109 -7.91 1 97.62 149 THR B CA 1
ATOM 2190 C C . THR B 1 149 ? 15.125 -18.828 -9.156 1 97.62 149 THR B C 1
ATOM 2192 O O . THR B 1 149 ? 15.906 -17.875 -9.18 1 97.62 149 THR B O 1
ATOM 2195 N N . ALA B 1 150 ? 14.945 -19.594 -10.188 1 97.25 150 ALA B N 1
ATOM 2196 C CA . ALA B 1 150 ? 15.719 -19.469 -11.422 1 97.25 150 ALA B CA 1
ATOM 2197 C C . ALA B 1 150 ? 15.477 -18.109 -12.078 1 97.25 150 ALA B C 1
ATOM 2199 O O . ALA B 1 150 ? 16.359 -17.562 -12.742 1 97.25 150 ALA B O 1
ATOM 2200 N N . VAL B 1 151 ? 14.344 -17.578 -11.898 1 97.25 151 VAL B N 1
ATOM 2201 C CA . VAL B 1 151 ? 13.992 -16.281 -12.5 1 97.25 151 VAL B CA 1
ATOM 2202 C C . VAL B 1 151 ? 14.828 -15.18 -11.867 1 97.25 151 VAL B C 1
ATOM 2204 O O . VAL B 1 151 ? 15.102 -14.156 -12.5 1 97.25 151 VAL B O 1
ATOM 2207 N N . PHE B 1 152 ? 15.297 -15.305 -10.578 1 93.5 152 PHE B N 1
ATOM 2208 C CA . PHE B 1 152 ? 16.109 -14.32 -9.891 1 93.5 152 PHE B CA 1
ATOM 2209 C C . PHE B 1 152 ? 17.516 -14.258 -10.492 1 93.5 152 PHE B C 1
ATOM 2211 O O . PHE B 1 152 ? 18.188 -13.227 -10.414 1 93.5 152 PHE B O 1
ATOM 2218 N N . GLY B 1 153 ? 18.047 -15.398 -10.914 1 84.56 153 GLY B N 1
ATOM 2219 C CA . GLY B 1 153 ? 19.375 -15.484 -11.508 1 84.56 153 GLY B CA 1
ATOM 2220 C C . GLY B 1 153 ? 19.438 -14.945 -12.922 1 84.56 153 GLY B C 1
ATOM 2221 O O . GLY B 1 153 ? 20.516 -14.758 -13.477 1 84.56 153 GLY B O 1
ATOM 2222 N N . THR B 1 154 ? 18.281 -14.805 -13.445 1 65.06 154 THR B N 1
ATOM 2223 C CA . THR B 1 154 ? 18.25 -14.203 -14.773 1 65.06 154 THR B CA 1
ATOM 2224 C C . THR B 1 154 ? 18.297 -12.688 -14.688 1 65.06 154 THR B C 1
ATOM 2226 O O . THR B 1 154 ? 18.391 -12 -15.703 1 65.06 154 THR B O 1
ATOM 2229 N N . CYS B 1 155 ? 18.297 -12.32 -13.398 1 50.22 155 CYS B N 1
ATOM 2230 C CA . CYS B 1 155 ? 18.328 -10.883 -13.18 1 50.22 155 CYS B CA 1
ATOM 2231 C C . CYS B 1 155 ? 19.75 -10.359 -13.094 1 50.22 155 CYS B C 1
ATOM 2233 O O . CYS B 1 155 ? 20.641 -11.062 -12.609 1 50.22 155 CYS B O 1
#

pLDDT: mean 97.03, std 5.79, range [49.66, 99.0]

Solvent-accessible surface area (backbone atoms only — not comparable to full-atom values): 15330 Å² total; per-residue (Å²): 131,55,70,69,53,51,53,50,37,50,50,6,38,52,32,6,41,52,12,34,75,71,61,18,61,62,29,9,21,36,33,28,39,68,87,65,46,78,74,50,72,37,40,23,35,29,62,74,64,36,20,73,64,37,38,21,58,37,51,48,26,31,48,44,33,57,74,41,53,70,69,53,24,41,47,17,36,38,28,21,29,45,43,48,48,42,33,31,32,40,38,34,48,53,35,38,42,23,30,40,39,24,30,34,38,62,72,60,45,54,74,70,48,84,73,84,67,59,49,58,72,50,41,42,66,60,47,51,71,36,29,83,53,84,62,49,77,47,64,55,32,76,90,48,36,64,66,51,53,52,44,57,73,73,94,133,54,71,69,53,50,55,50,38,49,50,7,37,53,33,6,40,52,13,34,74,70,61,19,62,62,28,8,20,34,34,28,41,69,88,63,46,78,74,50,71,34,40,24,36,29,61,75,63,36,20,74,62,38,39,21,58,36,51,48,26,31,50,44,31,56,73,40,54,71,70,53,24,41,46,16,36,37,29,19,30,46,44,49,46,42,31,31,33,40,37,34,48,53,34,37,43,24,30,39,39,24,29,35,38,60,72,60,45,55,76,71,47,82,73,84,66,60,50,58,73,49,42,42,67,61,47,50,70,38,29,82,53,82,62,49,76,44,64,56,32,76,91,48,37,64,65,51,53,52,44,56,72,73,94

Sequence (310 aa):
MNETDLTHLRRCIELAAAAVDAGDQPYGSVLVSADGAVLAERRNEVVTTGDVTAHPELALASWASRHLDPDERAGATMYTSGEHCAMCATAHVKAGIGRLVYVLSAPMIAELDSGDGPTVGLRVHDVVAASNVEVVVEGPCPELAGEATAVFGTCMNETDLTHLRRCIELAAAAVDAGDQPYGSVLVSADGAVLAERRNEVVTTGDVTAHPELALASWASRHLDPDERAGATMYTSGEHCAMCATAHVKAGIGRLVYVLSAPMIAELDSGDGPTVGLRVHDVVAASNVEVVVEGPCPELAGEATAVFGTC

Secondary structure (DSSP, 8-state):
--HHHHHHHHHHHHHHHHHHHHTS-S-EEEEE-TTS-EEEEEE--HHHHT-TT--HHHHHHHHHHHHS-HHHHHH-EEEEEE---HHHHHHHHHHT--EEEEEE-HHHHHHH----S--B---HHHHHHTBSS--EEE---HHHHHHHHHHHHT-/--HHHHHHHHHHHHHHHHHHHHTS-S-EEEEE-TTS-EEEEEE--HHHHT-TT--HHHHHHHHHHHHS-HHHHHH-EEEEEE---HHHHHHHHHHT--EEEEEE-HHHHHHH----S--B---HHHHHHTBSS--EEE---HHHHHHHHHHHHT-

Organism: NCBI:txid1608957

Radius of gyration: 19.02 Å; Cα contacts (8 Å, |Δi|>4): 731; chains: 2; bounding box: 40×55×40 Å

Foldseek 3Di:
DDPLLVVQLVVQQVLLLVCVVVPHHRKKKWKAWLVGHTDDIDHACCVVVVNVQRHGLLVVLVVLLVPHDLVRQLSMEMEMAEFDALVSLLSSVVSNHAEYEYAYYPVRVCVLDPDDDDGDPDGSVNNQVPHPDHHHYYDHHPVCNVSSSVSSVSD/DDPLLVVQQVVQQVLLLVCVVVPHHRKKKWKAWLVGHTDDIDHACCVVVVNVQRHGLLVVLVVLLVPHDLVRQLSMEMEMAEFDALVSLLSSVVSNHAEYEYAYYPVRVCVLDPDDDDGDPDGSVNNQVPHPDHHHYYDHHPVCNVSSSVSSVSD

InterPro domains:
  IPR002125 Cytidine and deoxycytidylate deaminase domain [PF00383] (3-103)
  IPR002125 Cytidine and deoxycytidylate deaminase domain [PS51747] (3-119)
  IPR016193 Cytidine deaminase-like [SSF53927] (3-134)